Protein AF-A0AAV9ZQJ6-F1 (afdb_monomer)

Secondary structure (DSSP, 8-state):
--------EE-SSTT--PBPS-TTT--S-GGGGGGGGB-SBTT--PBPPTT-SS-S-HHHHHHHHHHHHHHS---HHHHHHHHHHHHH---S-------PPPPBTTB-TTT--B-SS-EE-SEEEEEE-TTS-EEEEEEESS---HHHHHHHHHHHTSS-GGGS-S----TTHHHHHHHHHHHH--STTGGGHHHHHTS-HHHHHHHHHHHHHHHHHHHHHHHHHTT-PPPHHHHHHHHHT-

pLDDT: mean 79.25, std 14.0, range [36.78, 94.88]

InterPro domains:
  IPR040898 CxC6 like cysteine cluster associated with KDZ [PF18721] (1-65)

Nearest PDB structures (foldseek):
  7cf6-assembly1_A-2  TM=4.951E-01  e=8.410E+00  Fervidobacterium islandicum

Structure (mmCIF, N/CA/C/O backbone):
data_AF-A0AAV9ZQJ6-F1
#
_entry.id   AF-A0AAV9ZQJ6-F1
#
loop_
_atom_site.group_PDB
_atom_site.id
_atom_site.type_symbol
_atom_site.label_atom_id
_atom_site.label_alt_id
_atom_site.label_comp_id
_atom_site.label_asym_id
_atom_site.label_entity_id
_atom_site.label_seq_id
_atom_site.pdbx_PDB_ins_code
_atom_site.Cartn_x
_atom_site.Cartn_y
_atom_site.Cartn_z
_atom_site.occupancy
_atom_site.B_iso_or_equiv
_atom_site.auth_seq_id
_atom_site.auth_comp_id
_atom_site.auth_asym_id
_atom_site.auth_atom_id
_atom_site.pdbx_PDB_model_num
ATOM 1 N N . MET A 1 1 ? -3.191 0.945 -16.387 1.00 40.47 1 MET A N 1
ATOM 2 C CA . MET A 1 1 ? -3.791 -0.069 -15.501 1.00 40.47 1 MET A CA 1
ATOM 3 C C . MET A 1 1 ? -4.898 0.620 -14.727 1.00 40.47 1 MET A C 1
ATOM 5 O O . MET A 1 1 ? -4.579 1.503 -13.954 1.00 40.47 1 MET A O 1
ATOM 9 N N . ASP A 1 2 ? -6.170 0.294 -14.954 1.00 41.09 2 ASP A N 1
ATOM 10 C CA . ASP A 1 2 ? -7.227 0.674 -14.004 1.00 41.09 2 ASP A CA 1
ATOM 11 C C . ASP A 1 2 ? -7.531 -0.570 -13.165 1.00 41.09 2 ASP A C 1
ATOM 13 O O . ASP A 1 2 ? -8.170 -1.528 -13.613 1.00 41.09 2 ASP A O 1
ATOM 17 N N . GLY A 1 3 ? -6.876 -0.642 -12.007 1.00 44.59 3 GLY A N 1
ATOM 18 C CA . GLY A 1 3 ? -6.872 -1.819 -11.155 1.00 44.59 3 GLY A CA 1
ATOM 19 C C . GLY A 1 3 ? -8.210 -1.971 -10.446 1.00 44.59 3 GLY A C 1
ATOM 20 O O . GLY A 1 3 ? -8.551 -1.179 -9.567 1.00 44.59 3 GLY A O 1
ATOM 21 N N . LYS A 1 4 ? -8.956 -3.039 -10.753 1.00 48.81 4 LYS A N 1
ATOM 22 C CA . LYS A 1 4 ? -10.049 -3.488 -9.881 1.00 48.81 4 LYS A CA 1
ATOM 23 C C . LYS A 1 4 ? -9.472 -3.686 -8.478 1.00 48.81 4 LYS A C 1
ATOM 25 O O . LYS A 1 4 ? -8.698 -4.614 -8.251 1.00 48.81 4 LYS A O 1
ATOM 30 N N . LYS A 1 5 ? -9.841 -2.816 -7.534 1.00 53.06 5 LYS A N 1
ATOM 31 C CA . LYS A 1 5 ? -9.429 -2.935 -6.132 1.00 53.06 5 LYS A CA 1
ATOM 32 C C . LYS A 1 5 ? -10.055 -4.203 -5.563 1.00 53.06 5 LYS A C 1
ATOM 34 O O . LYS A 1 5 ? -11.241 -4.215 -5.248 1.00 53.06 5 LYS A O 1
ATOM 39 N N . ILE A 1 6 ? -9.274 -5.275 -5.464 1.00 63.06 6 ILE A N 1
ATOM 40 C CA . ILE A 1 6 ? -9.676 -6.490 -4.753 1.00 63.06 6 ILE A CA 1
ATOM 41 C C . ILE A 1 6 ? -9.414 -6.228 -3.265 1.00 63.06 6 ILE A C 1
ATOM 43 O O . ILE A 1 6 ? -8.250 -6.168 -2.858 1.00 63.06 6 ILE A O 1
ATOM 47 N N . PRO A 1 7 ? -10.454 -6.032 -2.434 1.00 68.50 7 PRO A N 1
ATOM 48 C CA . PRO A 1 7 ? -10.247 -5.741 -1.026 1.00 68.50 7 PRO A CA 1
ATOM 49 C C . PRO A 1 7 ? -9.742 -7.002 -0.321 1.00 68.50 7 PRO A C 1
ATOM 51 O O . PRO A 1 7 ? -10.469 -7.982 -0.176 1.00 68.50 7 PRO A O 1
ATOM 54 N N . HIS A 1 8 ? -8.495 -6.981 0.144 1.00 83.75 8 HIS A N 1
ATOM 55 C CA . HIS A 1 8 ? -7.954 -8.030 1.006 1.00 83.75 8 HIS A CA 1
ATOM 56 C C . HIS A 1 8 ? -7.929 -7.540 2.457 1.00 83.75 8 HIS A C 1
ATOM 58 O O . HIS A 1 8 ? -7.289 -6.537 2.786 1.00 83.75 8 HIS A O 1
ATOM 64 N N . CYS A 1 9 ? -8.613 -8.270 3.337 1.00 89.56 9 CYS A N 1
ATOM 65 C CA . CYS A 1 9 ? -8.727 -7.921 4.748 1.00 89.56 9 CYS A CA 1
ATOM 66 C C . CYS A 1 9 ? -7.489 -8.340 5.558 1.00 89.56 9 CYS A C 1
ATOM 68 O O . CYS A 1 9 ? -6.931 -9.422 5.374 1.00 89.56 9 CYS A O 1
ATOM 70 N N . ILE A 1 10 ? -7.086 -7.481 6.488 1.00 92.19 10 ILE A N 1
ATOM 71 C CA . ILE A 1 10 ? -5.992 -7.660 7.447 1.00 92.19 10 ILE A CA 1
ATOM 72 C C . ILE A 1 10 ? -6.471 -7.282 8.854 1.00 92.19 10 ILE A C 1
ATOM 74 O O . ILE A 1 10 ? -7.581 -6.774 9.039 1.00 92.19 10 ILE A O 1
ATOM 78 N N . CYS A 1 11 ? -5.628 -7.537 9.853 1.00 93.56 11 CYS A N 1
ATOM 79 C CA . CYS A 1 11 ? -5.910 -7.212 11.249 1.00 93.56 11 CYS A CA 1
ATOM 80 C C . CYS A 1 11 ? -6.429 -5.771 11.445 1.00 93.56 11 CYS A C 1
ATOM 82 O O . CYS A 1 11 ? -5.914 -4.822 10.859 1.00 93.56 11 CYS A O 1
ATOM 84 N N . ALA A 1 12 ? -7.435 -5.605 12.307 1.00 91.38 12 ALA A N 1
ATOM 85 C CA . ALA A 1 12 ? -8.061 -4.320 12.616 1.00 91.38 12 ALA A CA 1
ATOM 86 C C . ALA A 1 12 ? -7.133 -3.331 13.347 1.00 91.38 12 ALA A C 1
ATOM 88 O O . ALA A 1 12 ? -7.398 -2.131 13.352 1.00 91.38 12 ALA A O 1
ATOM 89 N N . VAL A 1 13 ? -6.046 -3.812 13.955 1.00 90.19 13 VAL A N 1
ATOM 90 C CA . VAL A 1 13 ? -5.054 -2.972 14.643 1.00 90.19 13 VAL A CA 1
ATOM 91 C C . VAL A 1 13 ? -4.291 -2.128 13.620 1.00 90.19 13 VAL A C 1
ATOM 93 O O . VAL A 1 13 ? -3.789 -2.663 12.632 1.00 90.19 13 VAL A O 1
ATOM 96 N N . SER A 1 14 ? -4.176 -0.819 13.858 1.00 82.75 14 SER A N 1
ATOM 97 C CA . SER A 1 14 ? -3.620 0.169 12.912 1.00 82.75 14 SER A CA 1
ATOM 98 C C . SER A 1 14 ? -2.173 -0.100 12.484 1.00 82.75 14 SER A C 1
ATOM 100 O O . SER A 1 14 ? -1.817 0.142 11.334 1.00 82.75 14 SER A O 1
ATOM 102 N N . ILE A 1 15 ? -1.351 -0.651 13.377 1.00 86.81 15 ILE A N 1
ATOM 103 C CA . ILE A 1 15 ? 0.065 -0.959 13.117 1.00 86.81 15 ILE A CA 1
ATOM 104 C C . ILE A 1 15 ? 0.306 -2.407 12.664 1.00 86.81 15 ILE A C 1
ATOM 106 O O . ILE A 1 15 ? 1.442 -2.807 12.429 1.00 86.81 15 ILE A O 1
ATOM 110 N N . CYS A 1 16 ? -0.746 -3.224 12.559 1.00 90.81 16 CYS A N 1
ATOM 111 C CA . CYS A 1 16 ? -0.613 -4.643 12.256 1.00 90.81 16 CYS A CA 1
ATOM 112 C C . CYS A 1 16 ? -0.941 -4.939 10.790 1.00 90.81 16 CYS A C 1
ATOM 114 O O . CYS A 1 16 ? -2.023 -4.608 10.311 1.00 90.81 16 CYS A O 1
ATOM 116 N N . ASN A 1 17 ? -0.030 -5.642 10.116 1.00 91.44 17 ASN A N 1
ATOM 117 C CA . ASN A 1 17 ? -0.175 -6.060 8.717 1.00 91.44 17 ASN A CA 1
ATOM 118 C C . ASN A 1 17 ? -0.415 -7.574 8.564 1.00 91.44 17 ASN A C 1
ATOM 120 O O . ASN A 1 17 ? -0.386 -8.108 7.457 1.00 91.44 17 ASN A O 1
ATOM 124 N N . GLN A 1 18 ? -0.639 -8.277 9.678 1.00 91.88 18 GLN A N 1
ATOM 125 C CA . GLN A 1 18 ? -0.813 -9.728 9.689 1.00 91.88 18 GLN A CA 1
ATOM 126 C C . GLN A 1 18 ? -2.179 -10.146 9.114 1.00 91.88 18 GLN A C 1
ATOM 128 O O . GLN A 1 18 ? -3.166 -9.405 9.253 1.00 91.88 18 GLN A O 1
ATOM 133 N N . PRO A 1 19 ? -2.255 -11.333 8.481 1.00 91.56 19 PRO A N 1
ATOM 134 C CA . PRO A 1 19 ? -3.504 -11.868 7.959 1.00 91.56 19 PRO A CA 1
ATOM 135 C C . PRO A 1 19 ? -4.506 -12.128 9.085 1.00 91.56 19 PRO A C 1
ATOM 137 O O . PRO A 1 19 ? -4.139 -12.346 10.243 1.00 91.56 19 PRO A O 1
ATOM 140 N N . LEU A 1 20 ? -5.792 -12.110 8.742 1.00 93.12 20 LEU A N 1
ATOM 141 C CA . LEU A 1 20 ? -6.842 -12.457 9.692 1.00 93.12 20 LEU A CA 1
ATOM 142 C C . LEU A 1 20 ? -6.728 -13.927 10.100 1.00 93.12 20 LEU A C 1
ATOM 144 O O . LEU A 1 20 ? -6.506 -14.791 9.257 1.00 93.12 20 LEU A O 1
ATOM 148 N N . ALA A 1 21 ? -6.962 -14.218 11.383 1.00 92.50 21 ALA A N 1
ATOM 149 C CA . ALA A 1 21 ? -7.075 -15.600 11.852 1.00 92.50 21 ALA A CA 1
ATOM 150 C C . ALA A 1 21 ? -8.297 -16.304 11.234 1.00 92.50 21 ALA A C 1
ATOM 152 O O . ALA A 1 21 ? -8.292 -17.510 11.017 1.00 92.50 21 ALA A O 1
ATOM 153 N N . ASN A 1 22 ? -9.350 -15.536 10.942 1.00 89.56 22 ASN A N 1
ATOM 154 C CA . ASN A 1 22 ? -10.555 -16.014 10.281 1.00 89.56 22 ASN A CA 1
ATOM 155 C C . ASN A 1 22 ? -11.090 -14.929 9.337 1.00 89.56 22 ASN A C 1
ATOM 157 O O . ASN A 1 22 ? -11.450 -13.839 9.775 1.00 89.56 22 ASN A O 1
ATOM 161 N N . TYR A 1 23 ? -11.166 -15.240 8.045 1.00 86.75 23 TYR A N 1
ATOM 162 C CA . TYR A 1 23 ? -11.609 -14.302 7.012 1.00 86.75 23 TYR A CA 1
ATOM 163 C C . TYR A 1 23 ? -13.136 -14.181 6.876 1.00 86.75 23 TYR A C 1
ATOM 165 O O . TYR A 1 23 ? -13.603 -13.215 6.282 1.00 86.75 23 TYR A O 1
ATOM 173 N N . LYS A 1 24 ? -13.928 -15.123 7.414 1.00 83.31 24 LYS A N 1
ATOM 174 C CA . LYS A 1 24 ? -15.399 -15.092 7.289 1.00 83.31 24 LYS A CA 1
ATOM 175 C C . LYS A 1 24 ? -16.031 -14.028 8.187 1.00 83.31 24 LYS A C 1
ATOM 177 O O . LYS A 1 24 ? -16.928 -13.310 7.763 1.00 83.31 24 LYS A O 1
ATOM 182 N N . ASN A 1 25 ? -15.585 -13.957 9.436 1.00 81.31 25 ASN A N 1
ATOM 183 C CA . ASN A 1 25 ? -16.169 -13.102 10.476 1.00 81.31 25 ASN A CA 1
ATOM 184 C C . ASN A 1 25 ? -15.132 -12.574 11.486 1.00 81.31 25 ASN A C 1
ATOM 186 O O . ASN A 1 25 ? -15.498 -11.980 12.499 1.00 81.31 25 ASN A O 1
ATOM 190 N N . GLY A 1 26 ? -13.838 -12.789 11.237 1.00 86.81 26 GLY A N 1
ATOM 191 C CA . GLY A 1 26 ? -12.771 -12.312 12.109 1.00 86.81 26 GLY A CA 1
ATOM 192 C C . GLY A 1 26 ? -12.370 -10.864 11.832 1.00 86.81 26 GLY A C 1
ATOM 193 O O . GLY A 1 26 ? -12.528 -10.337 10.733 1.00 86.81 26 GLY A O 1
ATOM 194 N N . ARG A 1 27 ? -11.817 -10.220 12.865 1.00 90.94 27 ARG A N 1
ATOM 195 C CA . ARG A 1 27 ? -11.281 -8.846 12.808 1.00 90.94 27 ARG A CA 1
ATOM 196 C C . ARG A 1 27 ? -9.786 -8.774 13.111 1.00 90.94 27 ARG A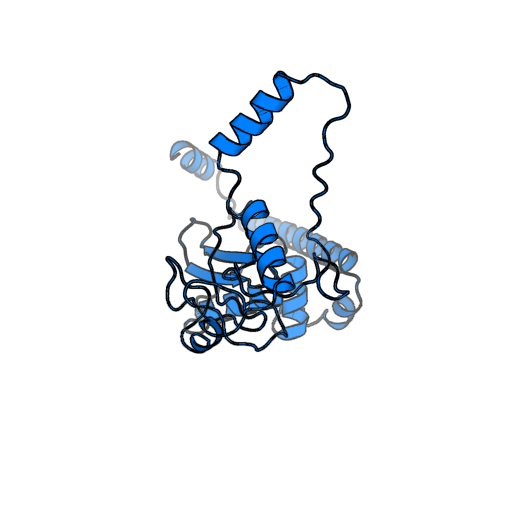 C 1
ATOM 198 O O . ARG A 1 27 ? -9.140 -7.793 12.767 1.00 90.94 27 ARG A O 1
ATOM 205 N N . PHE A 1 28 ? -9.232 -9.809 13.737 1.00 94.88 28 PHE A N 1
ATOM 206 C CA . PHE A 1 28 ? -7.867 -9.819 14.250 1.00 94.88 28 PHE A CA 1
ATOM 207 C C . PHE A 1 28 ? -7.057 -10.990 13.682 1.00 94.88 28 PHE A C 1
ATOM 209 O O . PHE A 1 28 ? -7.612 -12.012 13.269 1.00 94.88 28 PHE A O 1
ATOM 216 N N . CYS A 1 29 ? -5.736 -10.824 13.658 1.00 94.88 29 CYS A N 1
ATOM 217 C CA . CYS A 1 29 ? -4.780 -11.906 13.426 1.00 94.88 29 CYS A CA 1
ATOM 218 C C . CYS A 1 29 ? -4.627 -12.782 14.678 1.00 94.88 29 CYS A C 1
ATOM 220 O O . CYS A 1 29 ? -5.101 -12.412 15.751 1.00 94.88 29 CYS A O 1
ATOM 222 N N . SER A 1 30 ? -3.927 -13.913 14.556 1.00 94.38 30 SER A N 1
ATOM 223 C CA . SER A 1 30 ? -3.698 -14.864 15.657 1.00 94.38 30 SER A CA 1
ATOM 224 C C . SER A 1 30 ? -3.106 -14.207 16.909 1.00 94.38 30 SER A C 1
ATOM 226 O O . SER A 1 30 ? -3.587 -14.452 18.010 1.00 94.38 30 SER A O 1
ATOM 228 N N . SER A 1 31 ? -2.131 -13.309 16.744 1.00 94.44 31 SER A N 1
ATOM 229 C CA . SER A 1 31 ? -1.491 -12.595 17.858 1.00 94.44 31 SER A CA 1
ATOM 230 C C . SER A 1 31 ? -2.394 -11.568 18.552 1.00 94.44 31 SER A C 1
ATOM 232 O O . SER A 1 31 ? -2.204 -11.285 19.729 1.00 94.44 31 SER A O 1
ATOM 234 N N . HIS A 1 32 ? -3.385 -11.012 17.849 1.00 94.31 32 HIS A N 1
ATOM 235 C CA . HIS A 1 32 ? -4.282 -9.975 18.372 1.00 94.31 32 HIS A CA 1
ATOM 236 C C . HIS A 1 32 ? -5.682 -10.510 18.697 1.00 94.31 32 HIS A C 1
ATOM 238 O O . HIS A 1 32 ? -6.604 -9.726 18.913 1.00 94.31 32 HIS A O 1
ATOM 244 N N . LEU A 1 33 ? -5.865 -11.834 18.761 1.00 92.12 33 LEU A N 1
ATOM 245 C CA . LEU A 1 33 ? -7.159 -12.436 19.090 1.00 92.12 33 LEU A CA 1
ATOM 246 C C . LEU A 1 33 ? -7.699 -11.958 20.442 1.00 92.12 33 LEU A C 1
ATOM 248 O O . LEU A 1 33 ? -8.899 -11.732 20.540 1.00 92.12 33 LEU A O 1
ATOM 252 N N . GLY A 1 34 ? -6.839 -11.720 21.439 1.00 89.31 34 GLY A N 1
ATOM 253 C CA . GLY A 1 34 ? -7.253 -11.212 22.756 1.00 89.31 34 GLY A CA 1
ATOM 254 C C . GLY A 1 34 ? -7.952 -9.847 22.706 1.00 89.31 34 GLY A C 1
ATOM 255 O O . GLY A 1 34 ? -8.836 -9.572 23.509 1.00 89.31 34 GLY A O 1
ATOM 256 N N . MET A 1 35 ? -7.672 -9.017 21.694 1.00 89.06 35 MET A N 1
ATOM 257 C CA . MET A 1 35 ? -8.357 -7.728 21.522 1.00 89.06 35 MET A CA 1
ATOM 258 C C . MET A 1 35 ? -9.842 -7.875 21.166 1.00 89.06 35 MET A C 1
ATOM 260 O O . MET A 1 35 ? -10.582 -6.897 21.221 1.00 89.06 35 MET A O 1
ATOM 264 N N . ARG A 1 36 ? -10.311 -9.085 20.830 1.00 89.25 36 ARG A N 1
ATOM 265 C CA . ARG A 1 36 ? -11.742 -9.364 20.634 1.00 89.25 36 ARG A CA 1
ATOM 266 C C . ARG A 1 36 ? -12.556 -9.200 21.921 1.00 89.25 36 ARG A C 1
ATOM 268 O O . ARG A 1 36 ? -13.748 -8.934 21.827 1.00 89.25 36 ARG A O 1
ATOM 275 N N . GLU A 1 37 ? -11.915 -9.385 23.074 1.00 91.25 37 GLU A N 1
ATOM 276 C CA . GLU A 1 37 ? -12.525 -9.328 24.407 1.00 91.25 37 GLU A CA 1
ATOM 277 C C . GLU A 1 37 ? -12.471 -7.912 25.000 1.00 91.25 37 GLU A C 1
ATOM 279 O O . GLU A 1 37 ? -13.055 -7.654 26.049 1.00 91.25 37 GLU A O 1
ATOM 284 N N . ILE A 1 38 ? -11.828 -6.972 24.301 1.00 92.62 38 ILE A N 1
ATOM 285 C CA . ILE A 1 38 ? -11.692 -5.569 24.691 1.00 92.62 38 ILE A CA 1
ATOM 286 C C . ILE A 1 38 ? -12.611 -4.712 23.817 1.00 92.62 38 ILE A C 1
ATOM 288 O O . ILE A 1 38 ? -12.818 -4.984 22.632 1.00 92.62 38 ILE A O 1
ATOM 292 N N . CYS A 1 39 ? -13.181 -3.664 24.409 1.00 93.25 39 CYS A N 1
ATOM 293 C CA . CYS A 1 39 ? -14.011 -2.688 23.721 1.00 93.25 39 CYS A CA 1
ATOM 294 C C . CYS A 1 39 ? -13.320 -2.176 22.454 1.00 93.25 39 CYS A C 1
ATOM 296 O O . CYS A 1 39 ? -12.191 -1.694 22.497 1.00 93.25 39 CYS A O 1
ATOM 298 N N . GLY A 1 40 ? -14.035 -2.232 21.328 1.00 89.00 40 GLY A N 1
ATOM 299 C CA . GLY A 1 40 ? -13.500 -1.854 20.025 1.00 89.00 40 GLY A CA 1
ATOM 300 C C . GLY A 1 40 ? -13.227 -0.360 19.843 1.00 89.00 40 GLY A C 1
ATOM 301 O O . GLY A 1 40 ? -12.659 0.002 18.821 1.00 89.00 40 GLY A O 1
ATOM 302 N N . ILE A 1 41 ? -13.614 0.495 20.793 1.00 89.69 41 ILE A N 1
ATOM 303 C CA . ILE A 1 41 ? -13.301 1.934 20.803 1.00 89.69 41 ILE A CA 1
ATOM 304 C C . ILE A 1 41 ? -11.967 2.149 21.513 1.00 89.69 4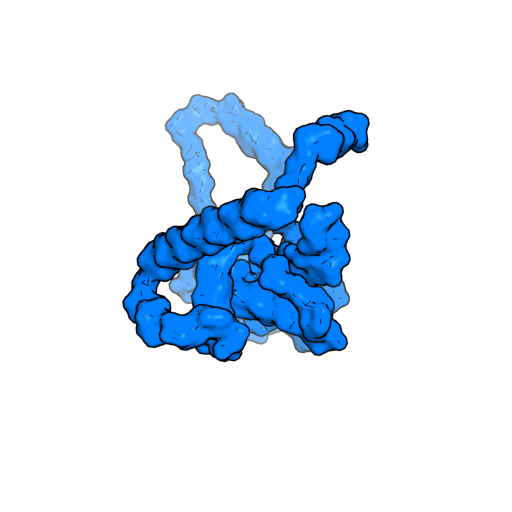1 ILE A C 1
ATOM 306 O O . ILE A 1 41 ? -11.809 1.758 22.672 1.00 89.69 41 ILE A O 1
ATOM 310 N N . ILE A 1 42 ? -11.018 2.788 20.836 1.00 86.31 42 ILE A N 1
ATOM 311 C CA . ILE A 1 42 ? -9.690 3.093 21.374 1.00 86.31 42 ILE A CA 1
ATOM 312 C C . ILE A 1 42 ? -9.705 4.531 21.923 1.00 86.31 42 ILE A C 1
ATOM 314 O O . ILE A 1 42 ? -10.181 5.411 21.208 1.00 86.31 42 ILE A O 1
ATOM 318 N N . PRO A 1 43 ? -9.183 4.804 23.140 1.00 86.94 43 PRO A N 1
ATOM 319 C CA . PRO A 1 43 ? -8.449 3.912 24.051 1.00 86.94 43 PRO A CA 1
ATOM 320 C C . PRO A 1 43 ? -9.280 3.434 25.269 1.00 86.94 43 PRO A C 1
ATOM 322 O O . PRO A 1 43 ? -8.855 3.588 26.408 1.00 86.94 43 PRO A O 1
ATOM 325 N N . CYS A 1 44 ? -10.471 2.846 25.081 1.00 88.69 44 CYS A N 1
ATOM 326 C CA . CYS A 1 44 ? -11.346 2.488 26.213 1.00 88.69 44 CYS A CA 1
ATOM 327 C C . CYS A 1 44 ? -10.760 1.432 27.171 1.00 88.69 44 CYS A C 1
ATOM 329 O O . CYS A 1 44 ? -10.911 1.557 28.385 1.00 88.69 44 CYS A O 1
ATOM 331 N N . GLY A 1 45 ? -10.182 0.350 26.637 1.00 87.12 45 GLY A N 1
ATOM 332 C CA . GLY A 1 45 ? -9.553 -0.729 27.418 1.00 87.12 45 GLY A CA 1
ATOM 333 C C . GLY A 1 45 ? -10.487 -1.620 28.259 1.00 87.12 45 GLY A C 1
ATOM 334 O O . GLY A 1 45 ? -10.032 -2.621 28.799 1.00 87.12 45 GLY A O 1
ATOM 335 N N . GLN A 1 46 ? -11.781 -1.304 28.369 1.00 91.06 46 GLN A N 1
ATOM 336 C CA . GLN A 1 46 ? -12.752 -2.095 29.140 1.00 91.06 46 GLN A CA 1
ATOM 337 C C . GLN A 1 46 ? -13.161 -3.386 28.410 1.00 91.06 46 GLN A C 1
ATOM 339 O O . GLN A 1 46 ? -13.203 -3.378 27.176 1.00 91.06 46 GLN A O 1
ATOM 344 N N . PRO A 1 47 ? -13.534 -4.462 29.128 1.00 93.00 47 PRO A N 1
ATOM 345 C CA . PRO A 1 47 ? -13.997 -5.696 28.503 1.00 93.00 47 PRO A CA 1
ATOM 346 C C . PRO A 1 47 ? -15.315 -5.495 27.741 1.00 93.00 47 PRO A C 1
ATOM 348 O O . PRO A 1 47 ? -16.146 -4.647 28.094 1.00 93.00 47 PRO A O 1
ATOM 351 N N . VAL A 1 48 ? -15.509 -6.271 26.675 1.00 93.75 48 VAL A N 1
ATOM 352 C CA . VAL A 1 48 ? -16.769 -6.290 25.916 1.00 93.75 48 VAL A CA 1
ATOM 353 C C . VAL A 1 48 ? -17.880 -6.977 26.702 1.00 93.75 48 VAL A C 1
ATOM 355 O O . VAL A 1 48 ? -17.637 -7.866 27.514 1.00 93.75 48 VAL A O 1
ATOM 358 N N . GLN A 1 49 ? -19.124 -6.586 26.428 1.00 88.88 49 GLN A N 1
ATOM 359 C CA . GLN A 1 49 ? -20.275 -7.389 26.838 1.00 88.88 49 GLN A CA 1
ATOM 360 C C . GLN A 1 49 ? -20.437 -8.592 25.902 1.00 88.88 49 GLN A C 1
ATOM 362 O O . GLN A 1 49 ? -20.110 -8.508 24.717 1.00 88.88 49 GLN A O 1
ATOM 367 N N . GLU A 1 50 ? -20.964 -9.699 26.422 1.00 84.88 50 GLU A N 1
ATOM 368 C CA . GLU A 1 50 ? -21.156 -10.933 25.660 1.00 84.88 50 GLU A CA 1
ATOM 369 C C . GLU A 1 50 ? -21.961 -10.685 24.370 1.00 84.88 50 GLU A C 1
ATOM 371 O O . GLU A 1 50 ? -22.983 -9.994 24.366 1.00 84.88 50 GLU A O 1
ATOM 376 N N . GLY A 1 51 ? -21.441 -11.176 23.241 1.00 83.62 51 GLY A N 1
ATOM 377 C CA . GLY A 1 51 ? -22.031 -10.969 21.913 1.00 83.62 51 GLY A CA 1
ATOM 378 C C . GLY A 1 51 ? -21.941 -9.539 21.353 1.00 83.62 51 GLY A C 1
ATOM 379 O O . GLY A 1 51 ? -22.463 -9.289 20.266 1.00 83.62 51 GLY A O 1
ATOM 380 N N . ARG A 1 52 ? -21.289 -8.591 22.042 1.00 87.19 52 ARG A N 1
ATOM 381 C CA . ARG A 1 52 ? -21.116 -7.196 21.590 1.00 87.19 52 ARG A CA 1
ATOM 382 C C . ARG A 1 52 ? -19.655 -6.856 21.298 1.00 87.19 52 ARG A C 1
ATOM 384 O O . ARG A 1 52 ? -18.734 -7.554 21.702 1.00 87.19 52 ARG A O 1
ATOM 391 N N . LEU A 1 53 ? -19.446 -5.744 20.586 1.00 89.06 53 LEU A N 1
ATOM 392 C CA . LEU A 1 53 ? -18.112 -5.213 20.264 1.00 89.06 53 LEU A CA 1
ATOM 393 C C . LEU A 1 53 ? -17.679 -4.055 21.180 1.00 89.06 53 LEU A C 1
ATOM 395 O O . LEU A 1 53 ? -16.581 -3.521 21.025 1.00 89.06 53 LEU A O 1
ATOM 399 N N . THR A 1 54 ? -18.538 -3.640 22.111 1.00 93.25 54 THR A N 1
ATOM 400 C CA . THR A 1 54 ? -18.319 -2.505 23.019 1.00 93.25 54 THR A CA 1
ATOM 401 C C . THR A 1 54 ? -18.483 -2.921 24.475 1.00 93.25 54 THR A C 1
ATOM 403 O O . THR A 1 54 ? -19.120 -3.931 24.782 1.00 93.25 54 THR A O 1
ATOM 406 N N . CYS A 1 55 ? -17.943 -2.108 25.382 1.00 93.19 55 CYS A N 1
ATOM 407 C CA . CYS A 1 55 ? -18.159 -2.251 26.818 1.00 93.19 55 CYS A CA 1
ATOM 408 C C . CYS A 1 55 ? -19.571 -1.803 27.251 1.00 93.19 55 CYS A C 1
ATOM 410 O O . CYS A 1 55 ? -20.436 -1.466 26.436 1.00 93.19 55 CYS A O 1
ATOM 412 N N . GLY A 1 56 ? -19.803 -1.792 28.567 1.00 90.88 56 GLY A N 1
ATOM 413 C CA . GLY A 1 56 ? -21.076 -1.415 29.182 1.00 90.88 56 GLY A CA 1
ATOM 414 C C . GLY A 1 56 ? -21.460 0.067 29.083 1.00 90.88 56 GLY A C 1
ATOM 415 O O . GLY A 1 56 ? -22.628 0.370 29.320 1.00 90.88 56 GLY A O 1
ATOM 416 N N . ARG A 1 57 ? -20.536 0.968 28.711 1.00 90.94 57 ARG A N 1
ATOM 417 C CA . ARG A 1 57 ? -20.790 2.418 28.618 1.00 90.94 57 ARG A CA 1
ATOM 418 C C . ARG A 1 57 ? -21.857 2.733 27.571 1.00 90.94 57 ARG A C 1
ATOM 420 O O . ARG A 1 57 ? -21.767 2.266 26.435 1.00 90.94 57 ARG A O 1
ATOM 427 N N . GLN A 1 58 ? -22.833 3.561 27.942 1.00 89.25 58 GLN A N 1
ATOM 428 C CA . GLN A 1 58 ? -23.940 3.912 27.052 1.00 89.25 58 GLN A CA 1
ATOM 429 C C . GLN A 1 58 ? -23.452 4.702 25.828 1.00 89.25 58 GLN A C 1
ATOM 431 O O . GLN A 1 58 ? -23.814 4.352 24.710 1.00 89.25 58 GLN A O 1
ATOM 436 N N . SER A 1 59 ? -22.511 5.637 26.019 1.00 89.19 59 SER A N 1
ATOM 437 C CA . SER A 1 59 ? -21.864 6.395 24.935 1.00 89.19 59 SER A CA 1
ATOM 438 C C . SER A 1 59 ? -21.290 5.484 23.842 1.00 89.19 59 SER A C 1
ATOM 440 O O . SER A 1 59 ? -21.510 5.708 22.654 1.00 89.19 59 SER A O 1
ATOM 442 N N . HIS A 1 60 ? -20.608 4.403 24.230 1.00 90.38 60 HIS A N 1
ATOM 443 C CA . HIS A 1 60 ? -19.984 3.465 23.295 1.00 90.38 60 HIS A CA 1
ATOM 444 C C . HIS A 1 60 ? -21.016 2.602 22.566 1.00 90.38 60 HIS A C 1
ATOM 446 O O . HIS A 1 60 ? -20.864 2.332 21.374 1.00 90.38 60 HIS A O 1
ATOM 452 N N . LYS A 1 61 ? -22.077 2.181 23.266 1.00 90.44 61 LYS A N 1
ATOM 453 C CA . LYS A 1 61 ? -23.181 1.416 22.670 1.00 90.44 61 LYS A CA 1
ATOM 454 C C . LYS A 1 61 ? -23.930 2.249 21.638 1.00 90.44 61 LYS A C 1
ATOM 456 O O . LYS A 1 61 ? -24.161 1.759 20.536 1.00 90.44 61 LYS A O 1
ATOM 461 N N . ASP A 1 62 ? -24.259 3.489 21.983 1.00 89.06 62 ASP A N 1
ATOM 462 C CA . ASP A 1 62 ? -24.981 4.411 21.107 1.00 89.06 62 ASP A CA 1
ATOM 463 C C . ASP A 1 62 ? -24.148 4.741 19.868 1.00 89.06 62 ASP A C 1
ATOM 465 O O . ASP A 1 62 ? -24.654 4.732 18.744 1.00 89.06 62 ASP A O 1
ATOM 469 N N . TRP A 1 63 ? -22.843 4.956 20.052 1.00 88.69 63 TRP A N 1
ATOM 470 C CA . TRP A 1 63 ? -21.922 5.181 18.945 1.00 88.69 63 TRP A CA 1
ATOM 471 C C . TRP A 1 63 ? -21.825 3.959 18.027 1.00 88.69 63 TRP A C 1
ATOM 473 O O . TRP A 1 63 ? -21.937 4.087 16.810 1.00 88.69 63 TRP A O 1
ATOM 483 N N . HIS A 1 64 ? -21.683 2.756 18.590 1.00 88.62 64 HIS A N 1
ATOM 484 C CA . HIS A 1 64 ? -21.646 1.523 17.803 1.00 88.62 64 HIS A CA 1
ATOM 485 C C . HIS A 1 64 ? -22.974 1.243 17.085 1.00 88.62 64 HIS A C 1
ATOM 487 O O . HIS A 1 64 ? -22.961 0.760 15.957 1.00 88.62 64 HIS A O 1
ATOM 493 N N . ALA A 1 65 ? -24.118 1.587 17.684 1.00 87.38 65 ALA A N 1
ATOM 494 C CA . ALA A 1 65 ? -25.419 1.492 17.026 1.00 87.38 65 ALA A CA 1
ATOM 495 C C . ALA A 1 65 ? -25.506 2.428 15.809 1.00 87.38 65 ALA A C 1
ATOM 497 O O . ALA A 1 65 ? -25.884 1.982 14.728 1.00 87.38 65 ALA A O 1
ATOM 498 N N . LYS A 1 66 ? -25.067 3.687 15.947 1.00 85.69 66 LYS A N 1
ATOM 499 C CA . LYS A 1 66 ? -24.970 4.645 14.828 1.00 85.69 66 LYS A CA 1
ATOM 500 C C . LYS A 1 66 ? -23.989 4.179 13.751 1.00 85.69 66 LYS A C 1
ATOM 502 O O . LYS A 1 66 ? -24.254 4.310 12.559 1.00 85.69 66 LYS A O 1
ATOM 507 N N . TYR A 1 67 ? -22.862 3.601 14.161 1.00 84.81 67 TYR A N 1
ATOM 508 C CA . TYR A 1 67 ? -21.897 2.996 13.248 1.00 84.81 67 TYR A CA 1
ATOM 509 C C . TYR A 1 67 ? -22.518 1.841 12.455 1.00 84.81 67 TYR A C 1
ATOM 511 O O . TYR A 1 67 ? -22.366 1.783 11.236 1.00 84.81 67 TYR A O 1
ATOM 519 N N . LEU A 1 68 ? -23.239 0.934 13.120 1.00 84.19 68 LEU A N 1
ATOM 520 C CA . LEU A 1 68 ? -23.942 -0.156 12.451 1.00 84.19 68 LEU A CA 1
ATOM 521 C C . LEU A 1 68 ? -25.010 0.380 11.500 1.00 84.19 68 LEU A C 1
ATOM 523 O O . LEU A 1 68 ? -25.029 -0.046 10.354 1.00 84.19 68 LEU A O 1
ATOM 527 N N . ASP A 1 69 ? -25.841 1.335 11.904 1.00 80.75 69 ASP A N 1
ATOM 528 C CA . ASP A 1 69 ? -26.851 1.932 11.018 1.00 80.75 69 ASP A CA 1
ATOM 529 C C . ASP A 1 69 ? -26.220 2.505 9.733 1.00 80.75 69 ASP A C 1
ATOM 531 O O . ASP A 1 69 ? -26.677 2.244 8.621 1.00 80.75 69 ASP A O 1
ATOM 535 N N . ARG A 1 70 ? -25.059 3.160 9.867 1.00 75.06 70 ARG A N 1
ATOM 536 C CA . ARG A 1 70 ? -24.302 3.712 8.737 1.00 75.06 70 ARG A CA 1
ATOM 537 C C . ARG A 1 70 ? -23.638 2.653 7.848 1.00 75.06 70 ARG A C 1
ATOM 539 O O . ARG A 1 70 ? -23.638 2.793 6.625 1.00 75.06 70 ARG A O 1
ATOM 546 N N . PHE A 1 71 ? -23.003 1.637 8.436 1.00 72.88 71 PHE A N 1
ATOM 547 C CA . PHE A 1 71 ? -22.075 0.739 7.727 1.00 72.88 71 PHE A CA 1
ATOM 548 C C . PHE A 1 71 ? -22.560 -0.711 7.576 1.00 72.88 71 PHE A C 1
ATOM 550 O O . PHE A 1 71 ? -21.951 -1.465 6.816 1.00 72.88 71 PHE A O 1
ATOM 557 N N . SER A 1 72 ? -23.666 -1.115 8.212 1.00 64.19 72 SER A N 1
ATOM 558 C CA . SER A 1 72 ? -24.252 -2.471 8.113 1.00 64.19 72 SER A CA 1
ATOM 559 C C . SER A 1 72 ? -24.957 -2.766 6.781 1.00 64.19 72 SER A C 1
ATOM 561 O O . SER A 1 72 ? -25.536 -3.836 6.609 1.00 64.19 72 SER A O 1
ATOM 563 N N . ARG A 1 73 ? -24.759 -1.890 5.787 1.00 54.81 73 ARG A N 1
ATOM 564 C CA . ARG A 1 73 ? -25.301 -1.891 4.422 1.00 54.81 73 ARG A CA 1
ATOM 565 C C . ARG A 1 73 ? -26.698 -1.276 4.328 1.00 54.81 73 ARG A C 1
ATOM 567 O O . ARG A 1 73 ? -27.710 -1.898 4.636 1.00 54.81 73 ARG A O 1
ATOM 574 N N . LEU A 1 74 ? -26.742 -0.133 3.644 1.00 50.62 74 LEU A N 1
ATOM 575 C CA . LEU A 1 74 ? -27.713 0.075 2.572 1.00 50.62 74 LEU A CA 1
ATOM 576 C C . LEU A 1 74 ? -27.646 -1.142 1.634 1.00 50.62 74 LEU A C 1
ATOM 578 O O . LEU A 1 74 ? -26.787 -1.243 0.761 1.00 50.62 74 LEU A O 1
ATOM 582 N N . SER A 1 75 ? -28.513 -2.125 1.862 1.00 52.03 75 SER A N 1
ATOM 583 C CA . SER A 1 75 ? -28.766 -3.176 0.879 1.00 52.03 75 SER A CA 1
ATOM 584 C C . SER A 1 75 ? -29.340 -2.527 -0.392 1.00 52.03 75 SER A C 1
ATOM 586 O O . SER A 1 75 ? -29.999 -1.492 -0.302 1.00 52.03 75 SER A O 1
ATOM 588 N N . PHE A 1 76 ? -29.122 -3.096 -1.582 1.00 49.19 76 PHE A N 1
ATOM 589 C CA . PHE A 1 76 ? -29.742 -2.601 -2.827 1.00 49.19 76 PHE A CA 1
ATOM 590 C C . PHE A 1 76 ? -31.277 -2.382 -2.692 1.00 49.19 76 PHE A C 1
ATOM 592 O O . PHE A 1 76 ? -31.771 -1.338 -3.121 1.00 49.19 76 PHE A O 1
ATOM 599 N N . PRO A 1 77 ? -32.030 -3.236 -1.960 1.00 51.78 77 PRO A N 1
ATOM 600 C CA . PRO A 1 77 ? -33.425 -2.967 -1.583 1.00 51.78 77 PRO A CA 1
ATOM 601 C C . PRO A 1 77 ? -33.634 -1.789 -0.613 1.00 51.78 77 PRO A C 1
ATOM 603 O O . PRO A 1 77 ? -34.702 -1.183 -0.586 1.00 51.78 77 PRO A O 1
ATOM 606 N N . GLY A 1 78 ? -32.657 -1.483 0.242 1.00 56.16 78 GLY A N 1
ATOM 607 C CA . GLY A 1 78 ? -32.642 -0.296 1.101 1.00 56.16 78 GLY A CA 1
ATOM 608 C C . GLY A 1 78 ? -32.473 0.991 0.292 1.00 56.16 78 GLY A C 1
ATOM 609 O O . GLY A 1 78 ? -33.238 1.929 0.491 1.00 56.16 78 GLY A O 1
ATOM 610 N N . VAL A 1 79 ? -31.565 0.991 -0.690 1.00 56.47 79 VAL A N 1
ATOM 611 C CA . VAL A 1 79 ? -31.390 2.097 -1.650 1.00 56.47 79 VAL A CA 1
ATOM 612 C C . VAL A 1 79 ? -32.661 2.299 -2.484 1.00 56.47 79 VAL A C 1
ATOM 614 O O . VAL A 1 79 ? -33.157 3.417 -2.573 1.00 56.47 79 VAL A O 1
ATOM 617 N N . GLN A 1 80 ? -33.264 1.223 -3.010 1.00 51.59 80 GLN A N 1
ATOM 618 C CA . GLN A 1 80 ? -34.552 1.299 -3.716 1.00 51.59 80 GLN A CA 1
ATOM 619 C C . GLN A 1 80 ? -35.694 1.826 -2.834 1.00 51.59 80 GLN A C 1
ATOM 621 O O . GLN A 1 80 ? -36.541 2.565 -3.327 1.00 51.59 80 GLN A O 1
ATOM 626 N N . ARG A 1 81 ? -35.741 1.476 -1.540 1.00 58.53 81 ARG A N 1
ATOM 627 C CA . ARG A 1 81 ? -36.753 2.005 -0.607 1.00 58.53 81 ARG A CA 1
ATOM 628 C C . ARG A 1 81 ? -36.573 3.494 -0.332 1.00 58.53 81 ARG A C 1
ATOM 630 O O . ARG A 1 81 ? -37.573 4.200 -0.249 1.00 58.53 81 ARG A O 1
ATOM 637 N N . VAL A 1 82 ? -35.332 3.966 -0.215 1.00 58.25 82 VAL A N 1
ATOM 638 C CA . VAL A 1 82 ? -35.031 5.398 -0.064 1.00 58.25 82 VAL A CA 1
ATOM 639 C C . VAL A 1 82 ? -35.412 6.160 -1.336 1.00 58.25 82 VAL A C 1
ATOM 641 O O . VAL A 1 82 ? -36.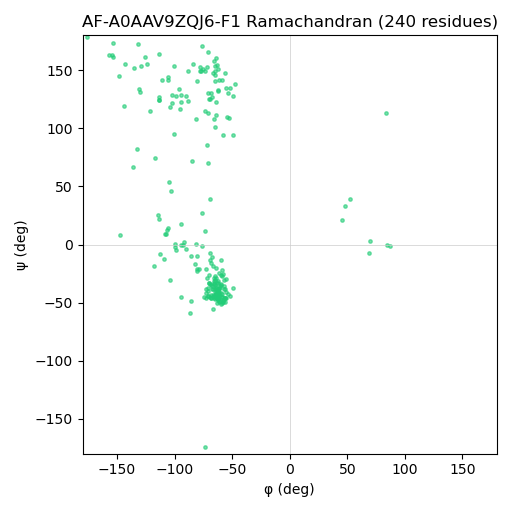122 7.154 -1.237 1.00 58.25 82 VAL A O 1
ATOM 644 N N . LEU A 1 83 ? -35.056 5.647 -2.519 1.00 56.94 83 LEU A N 1
ATOM 645 C CA . LEU A 1 83 ? -35.427 6.249 -3.808 1.00 56.94 83 LEU A CA 1
ATOM 646 C C . LEU A 1 83 ? -36.950 6.264 -4.042 1.00 56.94 83 LEU A C 1
ATOM 648 O O . LEU A 1 83 ? -37.485 7.256 -4.524 1.00 56.94 83 LEU A O 1
ATOM 652 N N . ARG A 1 84 ? -37.674 5.202 -3.657 1.00 59.34 84 ARG A N 1
ATOM 653 C CA . ARG A 1 84 ? -39.148 5.167 -3.741 1.00 59.34 84 ARG A CA 1
ATOM 654 C C . ARG A 1 84 ? -39.805 6.173 -2.796 1.00 59.34 84 ARG A C 1
ATOM 656 O O . ARG A 1 84 ? -40.679 6.909 -3.227 1.00 59.34 84 ARG A O 1
ATOM 663 N N . ARG A 1 85 ? -39.337 6.266 -1.544 1.00 59.34 85 ARG A N 1
ATOM 664 C CA . ARG A 1 85 ? -39.838 7.265 -0.582 1.00 59.34 85 ARG A CA 1
ATOM 665 C C . ARG A 1 85 ? -39.574 8.703 -1.037 1.00 59.34 85 ARG A C 1
ATOM 667 O O . ARG A 1 85 ? -40.392 9.566 -0.764 1.00 59.34 85 ARG A O 1
ATOM 674 N N . GLN A 1 86 ? -38.467 8.951 -1.739 1.00 55.91 86 GLN A N 1
ATOM 675 C CA . GLN A 1 86 ? -38.150 10.269 -2.302 1.00 55.91 86 GLN A CA 1
ATOM 676 C C . GLN A 1 86 ? -39.067 10.661 -3.468 1.00 55.91 86 GLN A C 1
ATOM 678 O O . GLN A 1 86 ? -39.393 11.837 -3.593 1.00 55.91 86 GLN A O 1
ATOM 683 N N . ASN A 1 87 ? -39.519 9.698 -4.279 1.00 57.47 87 ASN A N 1
ATOM 684 C CA . ASN A 1 87 ? -40.490 9.962 -5.345 1.00 57.47 87 ASN A CA 1
ATOM 685 C C . ASN A 1 87 ? -41.906 10.246 -4.815 1.00 57.47 87 ASN A C 1
ATOM 687 O O . ASN A 1 87 ? -42.635 11.001 -5.451 1.00 57.47 87 ASN A O 1
ATOM 691 N N . ASP A 1 88 ? -42.282 9.685 -3.661 1.00 56.22 88 ASP A N 1
ATOM 692 C CA . ASP A 1 88 ? -43.613 9.892 -3.070 1.00 56.22 88 ASP A CA 1
ATOM 693 C C . ASP A 1 88 ? -43.737 11.228 -2.304 1.00 56.22 88 ASP A C 1
ATOM 695 O O . ASP A 1 88 ? -44.837 11.757 -2.154 1.00 56.22 88 ASP A O 1
ATOM 699 N N . THR A 1 89 ? -42.624 11.815 -1.844 1.00 51.69 89 THR A N 1
ATOM 700 C CA . THR A 1 89 ? -42.600 13.125 -1.166 1.00 51.69 89 THR A CA 1
ATOM 701 C C . THR A 1 89 ? -41.783 14.142 -1.959 1.00 51.69 89 THR A C 1
ATOM 703 O O . THR A 1 89 ? -40.661 14.493 -1.589 1.00 51.69 89 THR A O 1
ATOM 706 N N . ALA A 1 90 ? -42.355 14.630 -3.061 1.00 45.25 90 ALA A N 1
ATOM 707 C CA . ALA A 1 90 ? -41.828 15.744 -3.845 1.00 45.25 90 ALA A CA 1
ATOM 708 C C . ALA A 1 90 ? -41.982 17.084 -3.092 1.00 45.25 90 ALA A C 1
ATOM 710 O O . ALA A 1 90 ? -42.773 17.947 -3.461 1.00 45.25 90 ALA A O 1
ATOM 711 N N . THR A 1 91 ? -41.217 17.269 -2.018 1.00 44.59 91 THR A N 1
ATOM 712 C CA . THR A 1 91 ? -40.955 18.584 -1.418 1.00 44.59 91 THR A CA 1
ATOM 713 C C . THR A 1 91 ? -39.480 18.908 -1.600 1.00 44.59 91 THR A C 1
ATOM 715 O O . THR A 1 91 ? -38.613 18.128 -1.210 1.00 44.59 91 THR A O 1
ATOM 718 N N . ALA A 1 92 ? -39.215 20.056 -2.226 1.00 44.62 92 ALA A N 1
ATOM 719 C CA . ALA A 1 92 ? -37.934 20.539 -2.745 1.00 44.62 92 ALA A CA 1
ATOM 720 C C . ALA A 1 92 ? -36.876 20.911 -1.679 1.00 44.62 92 ALA A C 1
ATOM 722 O O . ALA A 1 92 ? -36.124 21.868 -1.834 1.00 44.62 92 ALA A O 1
ATOM 723 N N . SER A 1 93 ? -36.781 20.133 -0.606 1.00 47.06 93 SER A N 1
ATOM 724 C CA . SER A 1 93 ? -35.669 20.149 0.340 1.00 47.06 93 SER A CA 1
ATOM 725 C C . SER A 1 93 ? -35.249 18.702 0.569 1.00 47.06 93 SER A C 1
ATOM 727 O O . SER A 1 93 ? -35.698 18.044 1.510 1.00 47.06 93 SER A O 1
ATOM 729 N N . GLY A 1 94 ? -34.442 18.170 -0.351 1.00 37.97 94 GLY A N 1
ATOM 730 C CA . GLY A 1 94 ? -33.851 16.848 -0.174 1.00 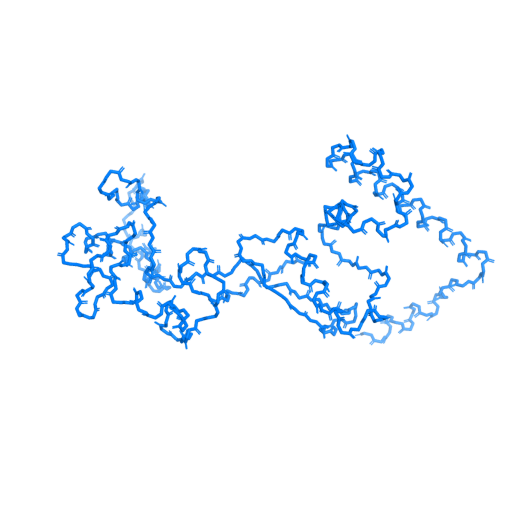37.97 94 GLY A CA 1
ATOM 731 C C . GLY A 1 94 ? -33.091 16.817 1.156 1.00 37.97 94 GLY A C 1
ATOM 732 O O . GLY A 1 94 ? -32.381 17.781 1.455 1.00 37.97 94 GLY A O 1
ATOM 733 N N . PRO A 1 95 ? -33.233 15.770 1.987 1.00 39.22 95 PRO A N 1
ATOM 734 C CA . PRO A 1 95 ? -32.443 15.681 3.197 1.00 39.22 95 PRO A CA 1
ATOM 735 C C . PRO A 1 95 ? -30.986 15.557 2.763 1.00 39.22 95 PRO A C 1
ATOM 737 O O . PRO A 1 95 ? -30.579 14.541 2.194 1.00 39.22 95 PRO A O 1
ATOM 740 N N . THR A 1 96 ? -30.193 16.594 3.023 1.00 36.78 96 THR A N 1
ATOM 741 C CA . THR A 1 96 ? -28.745 16.452 3.099 1.00 36.78 96 THR A CA 1
ATOM 742 C C . THR A 1 96 ? -28.509 15.330 4.096 1.00 36.78 96 THR A C 1
ATOM 744 O O . THR A 1 96 ? -28.791 15.490 5.283 1.00 36.78 96 THR A O 1
ATOM 747 N N . LEU A 1 97 ? -28.071 14.164 3.616 1.00 38.88 97 LEU A N 1
ATOM 748 C CA . LEU A 1 97 ? -27.562 13.106 4.474 1.00 38.88 97 LEU A CA 1
ATOM 749 C C . LEU A 1 97 ? -26.401 13.725 5.251 1.00 38.88 97 LEU A C 1
ATOM 751 O O . LEU A 1 97 ? -25.283 13.804 4.745 1.00 38.88 97 LEU A O 1
ATOM 755 N N . HIS A 1 98 ? -26.678 14.231 6.452 1.00 44.50 98 HIS A N 1
ATOM 756 C CA . HIS A 1 98 ? -25.656 14.753 7.338 1.00 44.50 98 HIS A CA 1
ATOM 757 C C . HIS A 1 98 ? -24.885 13.534 7.847 1.00 44.50 98 HIS A C 1
ATOM 759 O O . HIS A 1 98 ? -25.217 12.908 8.848 1.00 44.50 98 HIS A O 1
ATOM 765 N N . LEU A 1 99 ? -23.900 13.132 7.044 1.00 51.69 99 LEU A N 1
ATOM 766 C CA . LEU A 1 99 ? -23.157 11.874 7.088 1.00 51.69 99 LEU A CA 1
ATOM 767 C C . LEU A 1 99 ? -22.107 11.848 8.216 1.00 51.69 99 LEU A C 1
ATOM 769 O O . LEU A 1 99 ? -21.073 11.184 8.098 1.00 51.69 99 LEU A O 1
ATOM 773 N N . ALA A 1 100 ? -22.332 12.610 9.284 1.00 60.47 100 ALA A N 1
ATOM 774 C CA . ALA A 1 100 ? -21.394 12.782 10.381 1.00 60.47 100 ALA A CA 1
ATOM 775 C C . ALA A 1 100 ? -21.724 11.784 11.498 1.00 60.47 100 ALA A C 1
ATOM 777 O O . ALA A 1 100 ? -22.843 11.751 12.011 1.00 60.47 100 ALA A O 1
ATOM 778 N N . LEU A 1 101 ? -20.750 10.946 11.868 1.00 67.69 101 LEU A N 1
ATOM 779 C CA . LEU A 1 101 ? -20.832 10.208 13.130 1.00 67.69 101 LEU A CA 1
ATOM 780 C C . LEU A 1 101 ? -20.864 11.238 14.258 1.00 67.69 101 LEU A C 1
ATOM 782 O O . LEU A 1 101 ? -20.190 12.259 14.173 1.00 67.69 101 LEU A O 1
ATOM 786 N N . SER A 1 102 ? -21.659 10.981 15.293 1.00 74.25 102 SER A N 1
ATOM 787 C CA . SER A 1 102 ? -21.684 11.877 16.446 1.00 74.25 102 SER A CA 1
ATOM 788 C C . SER A 1 102 ? -20.337 11.867 17.156 1.00 74.25 102 SER A C 1
ATOM 790 O O . SER A 1 102 ? -19.688 10.818 17.243 1.00 74.25 102 SER A O 1
ATOM 792 N N . ASP A 1 103 ? -19.974 13.022 17.697 1.00 80.81 103 ASP A N 1
ATOM 793 C CA . ASP A 1 103 ? -18.793 13.166 18.532 1.00 80.81 103 ASP A CA 1
ATOM 794 C C . ASP A 1 103 ? -18.891 12.239 19.742 1.00 80.81 103 ASP A C 1
ATOM 796 O O . ASP A 1 103 ? -19.967 12.024 20.315 1.00 80.81 103 ASP A O 1
ATOM 800 N N . LEU A 1 104 ? -17.754 11.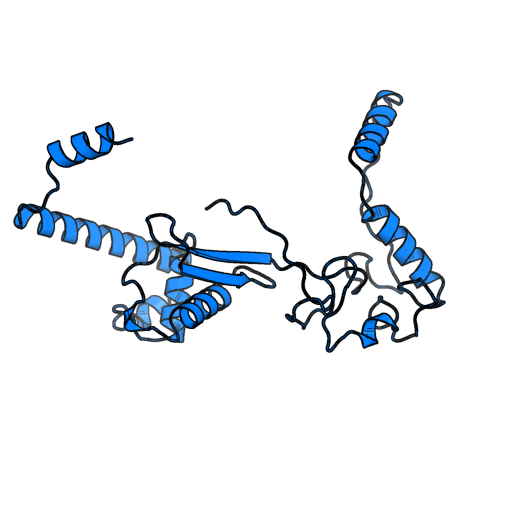665 20.114 1.00 80.44 104 LEU A N 1
ATOM 801 C CA . LEU A 1 104 ? -17.642 10.770 21.252 1.00 80.44 104 LEU A CA 1
ATOM 802 C C . LEU A 1 104 ? -16.630 11.348 22.231 1.00 80.44 104 LEU A C 1
ATOM 804 O O . LEU A 1 104 ? -15.451 11.452 21.908 1.00 80.44 104 LEU A O 1
ATOM 808 N N . GLU A 1 105 ? -17.100 11.719 23.423 1.00 75.56 105 GLU A N 1
ATOM 809 C CA . GLU A 1 105 ? -16.242 12.184 24.525 1.00 75.56 105 GLU A CA 1
ATOM 810 C C . GLU A 1 105 ? -15.289 13.329 24.097 1.00 75.56 105 GLU A C 1
ATOM 812 O O . GLU A 1 105 ? -14.125 13.367 24.481 1.00 75.56 105 GLU A O 1
ATOM 817 N N . GLY A 1 106 ? -15.782 14.260 23.267 1.00 74.75 106 GLY A N 1
ATOM 818 C CA . GLY A 1 106 ? -15.014 15.408 22.760 1.00 74.75 106 GLY A CA 1
ATOM 819 C C . GLY A 1 106 ? -14.164 15.127 21.514 1.00 74.75 106 GLY A C 1
ATOM 820 O O . GLY A 1 106 ? -13.525 16.042 21.004 1.00 74.75 106 GLY A O 1
ATOM 821 N N . THR A 1 107 ? -14.169 13.893 21.000 1.00 78.38 107 THR A N 1
ATOM 822 C CA . THR A 1 107 ? -13.512 13.536 19.735 1.00 78.38 107 THR A CA 1
ATOM 823 C C . THR A 1 107 ? -14.518 13.608 18.584 1.00 78.38 107 THR A C 1
ATOM 825 O O . THR A 1 107 ? -15.570 12.964 18.687 1.00 78.38 107 THR A O 1
ATOM 828 N N . PRO A 1 108 ? -14.206 14.320 17.484 1.00 80.25 108 PRO A N 1
ATOM 829 C CA . PRO A 1 108 ? -15.019 14.313 16.273 1.00 80.25 108 PRO A CA 1
ATOM 830 C C . PRO A 1 108 ? -15.300 12.888 15.795 1.00 80.25 108 PRO A C 1
ATOM 832 O O . PRO A 1 108 ? -14.401 12.044 15.777 1.00 80.25 108 PRO A O 1
ATOM 835 N N . GLY A 1 109 ? -16.546 12.587 15.427 1.00 75.38 109 GLY A N 1
ATOM 836 C CA . GLY A 1 109 ? -16.961 11.215 15.107 1.00 75.38 109 GLY A CA 1
ATOM 837 C C . GLY A 1 109 ? -16.184 10.542 13.961 1.00 75.38 109 GLY A C 1
ATOM 838 O O . GLY A 1 109 ? -16.143 9.315 13.886 1.00 75.38 109 GLY A O 1
ATOM 839 N N . ASP A 1 110 ? -15.558 11.314 13.074 1.00 74.19 110 ASP A N 1
ATOM 840 C CA . ASP A 1 110 ? -14.672 10.856 11.995 1.00 74.19 110 ASP A CA 1
ATOM 841 C C . ASP A 1 110 ? -13.253 10.491 12.468 1.00 74.19 110 ASP A C 1
ATOM 843 O O . ASP A 1 110 ? -12.568 9.709 11.807 1.00 74.19 110 ASP A O 1
ATOM 847 N N . GLN A 1 111 ? -12.834 11.002 13.626 1.00 79.94 111 GLN A N 1
ATOM 848 C CA . GLN A 1 111 ? -11.513 10.784 14.224 1.00 79.94 111 GLN A CA 1
ATOM 849 C C . GLN A 1 111 ? -11.514 9.701 15.312 1.00 79.94 111 GLN A C 1
ATOM 851 O O . GLN A 1 111 ? -10.456 9.328 15.822 1.00 79.94 111 GLN A O 1
ATOM 856 N N . VAL A 1 112 ? -12.683 9.157 15.664 1.00 80.81 112 VAL A N 1
ATOM 857 C CA . VAL A 1 112 ? -12.803 8.079 16.655 1.00 80.81 112 VAL A CA 1
ATOM 858 C C . VAL A 1 112 ? -12.132 6.803 16.134 1.00 80.81 112 VAL A C 1
ATOM 860 O O . VAL A 1 112 ? -12.645 6.108 15.253 1.00 80.81 112 VAL A O 1
ATOM 863 N N . ALA A 1 113 ? -10.985 6.456 16.719 1.00 85.12 113 ALA A N 1
ATOM 864 C CA . ALA A 1 113 ? -10.267 5.229 16.401 1.00 85.12 113 ALA A CA 1
ATOM 865 C C . ALA A 1 113 ? -11.031 3.994 16.906 1.00 85.12 113 ALA A C 1
ATOM 867 O O . ALA A 1 113 ? -11.337 3.862 18.095 1.00 85.12 113 ALA A O 1
ATOM 868 N N . HIS A 1 114 ? -11.308 3.050 16.004 1.00 89.06 114 HIS A N 1
ATOM 869 C CA . HIS A 1 114 ? -12.078 1.855 16.334 1.00 89.06 114 HIS A CA 1
ATOM 870 C C . HIS A 1 114 ? -11.601 0.585 15.614 1.00 89.06 114 HIS A C 1
ATOM 872 O O . HIS A 1 114 ? -11.094 0.630 14.493 1.00 89.06 114 HIS A O 1
ATOM 878 N N . THR A 1 115 ? -11.877 -0.585 16.192 1.00 90.12 115 THR A N 1
ATOM 879 C CA . THR A 1 115 ? -11.545 -1.914 15.635 1.00 90.12 115 THR A CA 1
ATOM 880 C C . THR A 1 115 ? -12.781 -2.736 15.256 1.00 90.12 115 THR A C 1
ATOM 882 O O . THR A 1 115 ? -12.726 -3.962 15.163 1.00 90.12 115 THR A O 1
ATOM 885 N N . PHE A 1 116 ? -13.932 -2.092 15.021 1.00 87.94 116 PHE A N 1
ATOM 886 C CA . PHE A 1 116 ? -15.201 -2.771 14.704 1.00 87.94 116 PHE A CA 1
ATOM 887 C C . PHE A 1 116 ? -15.181 -3.610 13.426 1.00 87.94 116 PHE A C 1
ATOM 889 O O . PHE A 1 116 ? -15.929 -4.579 13.321 1.00 87.94 116 PHE A O 1
ATOM 896 N N . ARG A 1 117 ? -14.292 -3.291 12.485 1.00 87.38 117 ARG A N 1
ATOM 897 C CA . ARG A 1 117 ? -14.083 -4.049 11.250 1.00 87.38 117 ARG A CA 1
ATOM 898 C C . ARG A 1 117 ? -12.607 -4.362 11.054 1.00 87.38 117 ARG A C 1
ATOM 900 O O . ARG A 1 117 ? -11.749 -3.607 11.508 1.00 87.38 117 ARG A O 1
ATOM 907 N N . ALA A 1 118 ? -12.335 -5.450 10.339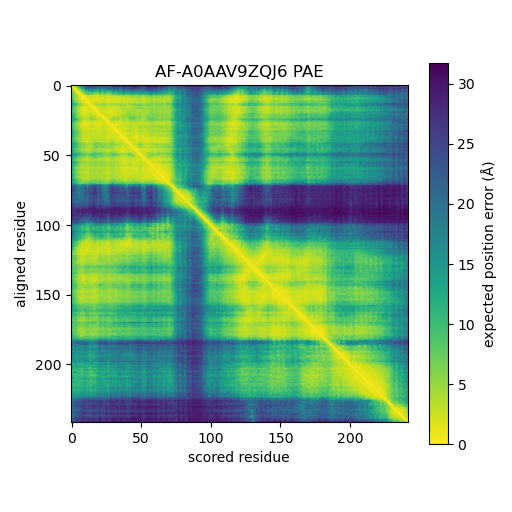 1.00 89.12 118 ALA A N 1
ATOM 908 C CA . ALA A 1 118 ? -11.014 -5.688 9.775 1.00 89.12 118 ALA A CA 1
ATOM 909 C C . ALA A 1 118 ? -10.604 -4.506 8.883 1.00 89.12 118 ALA A C 1
ATOM 911 O O . ALA A 1 118 ? -11.451 -3.873 8.241 1.00 89.12 118 ALA A O 1
ATOM 912 N N . ARG A 1 119 ? -9.306 -4.214 8.836 1.00 89.19 119 ARG A N 1
ATOM 913 C CA . ARG A 1 119 ? -8.766 -3.232 7.893 1.00 89.19 119 ARG A CA 1
ATOM 914 C C . ARG A 1 119 ? -8.670 -3.876 6.516 1.00 89.19 119 ARG A C 1
ATOM 916 O O . ARG A 1 119 ? -8.459 -5.079 6.405 1.00 89.19 119 ARG A O 1
ATOM 923 N N . THR A 1 120 ? -8.810 -3.084 5.467 1.00 86.44 120 THR A N 1
ATOM 924 C CA . THR A 1 120 ? -8.550 -3.514 4.090 1.00 86.44 120 THR A CA 1
ATOM 925 C C . THR A 1 120 ? -7.243 -2.903 3.626 1.00 86.44 120 THR A C 1
ATOM 927 O O . THR A 1 120 ? -6.963 -1.750 3.949 1.00 86.44 120 THR A O 1
ATOM 930 N N . ILE A 1 121 ? -6.455 -3.668 2.875 1.00 87.44 121 ILE A N 1
ATOM 931 C CA . ILE A 1 121 ? -5.279 -3.117 2.198 1.00 87.44 121 ILE A CA 1
ATOM 932 C C . ILE A 1 121 ? -5.705 -2.103 1.128 1.00 87.44 121 ILE A C 1
ATOM 934 O O . ILE A 1 121 ? -6.836 -2.159 0.639 1.00 87.44 121 ILE A O 1
ATOM 938 N N . TYR A 1 122 ? -4.794 -1.205 0.759 1.00 84.44 122 TYR A N 1
ATOM 939 C CA . TYR A 1 122 ? -5.021 -0.214 -0.288 1.00 84.44 122 TYR A CA 1
ATOM 940 C C . TYR A 1 122 ? -5.175 -0.875 -1.663 1.00 84.44 122 TYR A C 1
ATOM 942 O O . TYR A 1 122 ? -6.202 -0.709 -2.326 1.00 84.44 122 TYR A O 1
ATOM 950 N N . CYS A 1 123 ? -4.179 -1.666 -2.066 1.00 85.38 123 CYS A N 1
ATOM 951 C CA . CYS A 1 123 ? -4.220 -2.446 -3.297 1.00 85.38 123 CYS A CA 1
ATOM 952 C C . CYS A 1 123 ? -3.334 -3.694 -3.200 1.00 85.38 123 CYS A C 1
ATOM 954 O O . CYS A 1 123 ? -2.465 -3.821 -2.330 1.00 85.38 123 CYS A O 1
ATOM 956 N N . LEU A 1 124 ? -3.597 -4.642 -4.096 1.00 87.38 124 LEU A N 1
ATOM 957 C CA . LEU A 1 124 ? -2.734 -5.786 -4.344 1.00 87.38 124 LEU A CA 1
ATOM 958 C C . LEU A 1 124 ? -1.999 -5.510 -5.652 1.00 87.38 124 LEU A C 1
ATOM 960 O O . LEU A 1 124 ? -2.645 -5.361 -6.687 1.00 87.38 124 LEU A O 1
ATOM 964 N N . GLN A 1 125 ? -0.674 -5.432 -5.583 1.00 87.44 125 GLN A N 1
ATOM 965 C CA . GLN A 1 125 ? 0.164 -5.177 -6.744 1.00 87.44 125 GLN A CA 1
ATOM 966 C C . GLN A 1 125 ? 0.546 -6.498 -7.387 1.00 87.44 125 GLN A C 1
ATOM 968 O O . GLN A 1 125 ? 1.065 -7.386 -6.710 1.00 87.44 125 GLN A O 1
ATOM 973 N N . THR A 1 126 ? 0.312 -6.632 -8.685 1.00 89.00 126 THR A N 1
ATOM 974 C CA . THR A 1 126 ? 0.700 -7.812 -9.460 1.00 89.00 126 THR A CA 1
ATOM 975 C C . THR A 1 126 ? 1.812 -7.461 -10.429 1.00 89.00 126 THR A C 1
ATOM 977 O O . THR A 1 126 ? 1.786 -6.404 -11.053 1.00 89.00 126 THR A O 1
ATOM 980 N N . VAL A 1 127 ? 2.759 -8.375 -10.591 1.00 88.94 127 VAL A N 1
ATOM 981 C CA . VAL A 1 127 ? 3.827 -8.289 -11.582 1.00 88.94 127 VAL A CA 1
ATOM 982 C C . VAL A 1 127 ? 3.608 -9.408 -12.587 1.00 88.94 127 VAL A C 1
ATOM 984 O O . VAL A 1 127 ? 3.468 -10.574 -12.213 1.00 88.94 127 VAL A O 1
ATOM 987 N N . GLN A 1 128 ? 3.562 -9.049 -13.862 1.00 90.38 128 GLN A N 1
ATOM 988 C CA . GLN A 1 128 ? 3.293 -9.967 -14.960 1.00 90.38 128 GLN A CA 1
ATOM 989 C C . GLN A 1 128 ? 4.261 -9.713 -16.109 1.00 90.38 128 GLN A C 1
ATOM 991 O O . GLN A 1 128 ? 4.734 -8.591 -16.302 1.00 90.38 128 GLN A O 1
ATOM 996 N N . TRP A 1 129 ? 4.539 -10.755 -16.884 1.00 87.94 129 TRP A N 1
ATOM 997 C CA . TRP A 1 129 ? 5.228 -10.613 -18.158 1.00 87.94 129 TRP A CA 1
ATOM 998 C C . TRP A 1 129 ? 4.377 -9.808 -19.143 1.00 87.94 129 TRP A C 1
ATOM 1000 O O . TRP A 1 129 ? 3.155 -9.736 -19.012 1.00 87.94 129 TRP A O 1
ATOM 1010 N N . ALA A 1 130 ? 5.008 -9.261 -20.184 1.00 85.31 130 ALA A N 1
ATOM 1011 C CA . ALA A 1 130 ? 4.297 -8.553 -21.252 1.00 85.31 130 ALA A CA 1
ATOM 1012 C C . ALA A 1 130 ? 3.237 -9.431 -21.951 1.00 85.31 130 ALA A C 1
ATOM 1014 O O . ALA A 1 130 ? 2.244 -8.915 -22.448 1.00 85.31 130 ALA A O 1
ATOM 1015 N N . CYS A 1 131 ? 3.405 -10.759 -21.928 1.00 85.06 131 CYS A N 1
ATOM 1016 C CA . CYS A 1 131 ? 2.415 -11.723 -22.416 1.00 85.06 131 CYS A CA 1
ATOM 1017 C C . CYS A 1 131 ? 1.218 -11.949 -21.467 1.00 85.06 131 CYS A C 1
ATOM 1019 O O . CYS A 1 131 ? 0.344 -12.750 -21.779 1.00 85.06 131 CYS A O 1
ATOM 1021 N N . GLY A 1 132 ? 1.182 -11.300 -20.298 1.00 82.81 132 GLY A N 1
ATOM 1022 C CA . GLY A 1 132 ? 0.124 -11.444 -19.290 1.00 82.81 132 GLY A CA 1
ATOM 1023 C C . GLY A 1 132 ? 0.327 -12.589 -18.290 1.00 82.81 132 GLY A C 1
ATOM 1024 O O . GLY A 1 132 ? -0.483 -12.757 -17.382 1.00 82.81 132 GLY A O 1
ATOM 1025 N N . CYS A 1 133 ? 1.403 -13.374 -18.410 1.00 87.12 133 CYS A N 1
ATOM 1026 C CA . CYS A 1 133 ? 1.700 -1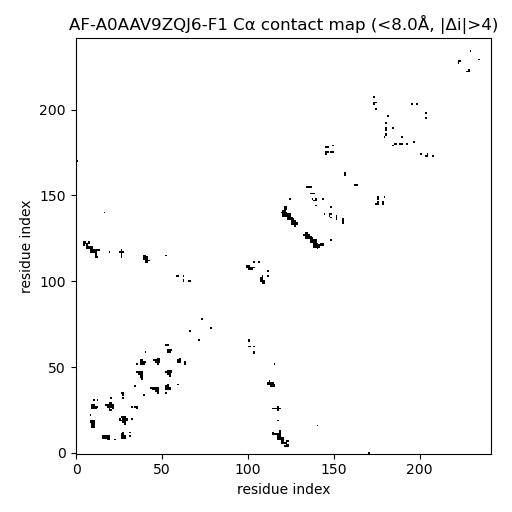4.448 -17.460 1.00 87.12 133 CYS A CA 1
ATOM 1027 C C . CYS A 1 133 ? 2.132 -13.871 -16.091 1.00 87.12 133 CYS A C 1
ATOM 1029 O O . CYS A 1 133 ? 3.073 -13.070 -16.052 1.00 87.12 133 CYS A O 1
ATOM 1031 N N . PRO A 1 134 ? 1.480 -14.247 -14.971 1.00 89.00 134 PRO A N 1
ATOM 1032 C CA . PRO A 1 134 ? 1.799 -13.707 -13.653 1.00 89.00 134 PRO A CA 1
ATOM 1033 C C . PRO A 1 134 ? 3.148 -14.233 -13.148 1.00 89.00 134 PRO A C 1
ATOM 1035 O O . PRO A 1 134 ? 3.390 -15.437 -13.129 1.00 89.00 134 PRO A O 1
ATOM 1038 N N . ILE A 1 135 ? 4.008 -13.321 -12.698 1.00 89.56 135 ILE A N 1
ATOM 1039 C CA . ILE A 1 135 ? 5.312 -13.632 -12.089 1.00 89.56 135 ILE A CA 1
ATOM 1040 C C . ILE A 1 135 ? 5.177 -13.683 -10.570 1.00 89.56 135 ILE A C 1
ATOM 1042 O O . ILE A 1 135 ? 5.697 -14.574 -9.907 1.00 89.56 135 ILE A O 1
ATOM 1046 N N . GLY A 1 136 ? 4.479 -12.700 -10.006 1.00 89.56 136 GLY A N 1
ATOM 1047 C CA . GLY A 1 136 ? 4.403 -12.523 -8.568 1.00 89.56 136 GLY A CA 1
ATOM 1048 C C . GLY A 1 136 ? 3.463 -11.396 -8.187 1.00 89.56 136 GLY A C 1
ATOM 1049 O O . GLY A 1 136 ? 2.858 -10.736 -9.033 1.00 89.56 136 GLY A O 1
ATOM 1050 N N . TRP A 1 137 ? 3.312 -11.190 -6.886 1.00 90.88 137 TRP A N 1
ATOM 1051 C CA . TRP A 1 137 ? 2.412 -10.179 -6.354 1.00 90.88 137 TRP A CA 1
ATOM 1052 C C . TRP A 1 137 ? 2.815 -9.758 -4.940 1.00 90.88 137 TRP A C 1
ATOM 1054 O O . TRP A 1 137 ? 3.556 -10.452 -4.244 1.00 90.88 137 TRP A O 1
ATOM 1064 N N . GLY A 1 138 ? 2.290 -8.619 -4.498 1.00 89.81 138 GLY A N 1
ATOM 1065 C CA . GLY A 1 138 ? 2.518 -8.075 -3.169 1.00 89.81 138 GLY A CA 1
ATOM 1066 C C . GLY A 1 138 ? 1.375 -7.187 -2.687 1.00 89.81 138 GLY A C 1
ATOM 1067 O O . GLY A 1 138 ? 0.413 -6.928 -3.407 1.00 89.81 138 GLY A O 1
ATOM 1068 N N . LYS A 1 139 ? 1.449 -6.754 -1.425 1.00 89.94 139 LYS A N 1
ATOM 1069 C CA . LYS A 1 139 ? 0.382 -5.990 -0.759 1.00 89.94 139 LYS A CA 1
ATOM 1070 C C . LYS A 1 139 ? 0.851 -4.571 -0.449 1.00 89.94 139 LYS A C 1
ATOM 1072 O O . LYS A 1 139 ? 1.821 -4.391 0.288 1.00 89.94 139 LYS A O 1
ATOM 1077 N N . CYS A 1 140 ? 0.098 -3.591 -0.929 1.00 88.44 140 CYS A N 1
ATOM 1078 C CA . CYS A 1 140 ? 0.227 -2.184 -0.572 1.00 88.44 140 CYS A CA 1
ATOM 1079 C C . CYS A 1 140 ? -0.774 -1.883 0.549 1.00 88.44 140 CYS A C 1
ATOM 1081 O O . CYS A 1 140 ? -1.980 -2.060 0.374 1.00 88.44 140 CYS A O 1
ATOM 1083 N N . TYR A 1 141 ? -0.295 -1.507 1.738 1.00 86.81 141 TYR A N 1
ATOM 1084 C CA . TYR A 1 141 ? -1.122 -1.558 2.951 1.00 86.81 141 TYR A CA 1
ATOM 1085 C C . TYR A 1 141 ? -1.935 -0.283 3.123 1.00 86.81 141 TYR A C 1
ATOM 1087 O O . TYR A 1 141 ? -3.161 -0.342 3.153 1.00 86.81 141 TYR A O 1
ATOM 1095 N N . ASN A 1 142 ? -1.246 0.854 3.216 1.00 83.31 142 ASN A N 1
ATOM 1096 C CA . ASN A 1 142 ? -1.871 2.156 3.445 1.00 83.31 142 ASN A CA 1
ATOM 1097 C C . ASN A 1 142 ? -1.921 2.994 2.162 1.00 83.31 142 ASN A C 1
ATOM 1099 O O . ASN A 1 142 ? -2.845 3.781 1.985 1.00 83.31 142 ASN A O 1
ATOM 1103 N N . SER A 1 143 ? -0.950 2.804 1.270 1.00 84.00 143 SER A N 1
ATOM 1104 C CA . SER A 1 143 ? -0.851 3.474 -0.021 1.00 84.00 143 SER A CA 1
ATOM 1105 C C . SER A 1 143 ? -0.058 2.615 -1.002 1.00 84.00 143 SER A C 1
ATOM 1107 O O . SER A 1 143 ? 0.652 1.689 -0.606 1.00 84.00 143 SER A O 1
ATOM 1109 N N . GLU A 1 144 ? -0.175 2.929 -2.286 1.00 84.56 144 GLU A N 1
ATOM 1110 C CA . GLU A 1 144 ? 0.714 2.434 -3.335 1.00 84.56 144 GLU A CA 1
ATOM 1111 C C . GLU A 1 144 ? 1.952 3.334 -3.404 1.00 84.56 144 GLU A C 1
ATOM 1113 O O . GLU A 1 144 ? 2.079 4.193 -4.267 1.00 84.56 144 GLU A O 1
ATOM 1118 N N . SER A 1 145 ? 2.828 3.224 -2.402 1.00 86.81 145 SER A N 1
ATOM 1119 C CA . SER A 1 145 ? 4.057 4.019 -2.360 1.00 86.81 145 SER A CA 1
ATOM 1120 C C . SER A 1 145 ? 5.206 3.326 -3.088 1.00 86.81 145 SER A C 1
ATOM 1122 O O . SER A 1 145 ? 5.337 2.099 -3.053 1.00 86.81 145 SER A O 1
ATOM 1124 N N . SER A 1 146 ? 6.113 4.114 -3.672 1.00 88.38 146 SER A N 1
ATOM 1125 C CA . SER A 1 146 ? 7.282 3.597 -4.393 1.00 88.38 146 SER A CA 1
ATOM 1126 C C . SER A 1 146 ? 8.176 2.696 -3.532 1.00 88.38 146 SER A C 1
ATOM 1128 O O . SER A 1 146 ? 8.769 1.754 -4.049 1.00 88.38 146 SER A O 1
ATOM 1130 N N . SER A 1 147 ? 8.241 2.925 -2.214 1.00 88.19 147 SER A N 1
ATOM 1131 C CA . SER A 1 147 ? 8.994 2.070 -1.286 1.00 88.19 147 SER A CA 1
ATOM 1132 C C . SER A 1 147 ? 8.345 0.702 -1.079 1.00 88.19 147 SER A C 1
ATOM 1134 O O . SER A 1 147 ? 9.042 -0.312 -1.044 1.00 88.19 147 SER A O 1
ATOM 1136 N N . GLN A 1 148 ? 7.012 0.650 -0.978 1.00 89.81 148 GLN A N 1
ATOM 1137 C CA . GLN A 1 148 ? 6.286 -0.616 -0.908 1.00 89.81 148 GLN A CA 1
ATOM 1138 C C . GLN A 1 148 ? 6.414 -1.388 -2.221 1.00 89.81 148 GLN A C 1
ATOM 1140 O O . GLN A 1 148 ? 6.678 -2.587 -2.185 1.00 89.81 148 GLN A O 1
ATOM 1145 N N . VAL A 1 149 ? 6.283 -0.710 -3.364 1.00 89.69 149 VAL A N 1
ATOM 1146 C CA . VAL A 1 149 ? 6.438 -1.332 -4.687 1.00 89.69 149 VAL A CA 1
ATOM 1147 C C . VAL A 1 149 ? 7.855 -1.872 -4.876 1.00 89.69 149 VAL A C 1
ATOM 1149 O O . VAL A 1 149 ? 8.003 -3.030 -5.255 1.00 89.69 149 VAL A O 1
ATOM 1152 N N . LEU A 1 150 ? 8.896 -1.103 -4.536 1.00 89.44 150 LEU A N 1
ATOM 1153 C CA . LEU A 1 150 ? 10.281 -1.577 -4.608 1.00 89.44 150 LEU A CA 1
ATOM 1154 C C . LEU A 1 150 ? 10.507 -2.815 -3.731 1.00 89.44 150 LEU A C 1
ATOM 1156 O O . LEU A 1 150 ? 11.046 -3.806 -4.213 1.00 89.44 150 LEU A O 1
ATOM 1160 N N . GLY A 1 151 ? 10.008 -2.811 -2.490 1.00 90.31 151 GLY A N 1
ATOM 1161 C CA . GLY A 1 151 ? 10.098 -3.979 -1.610 1.00 90.31 151 GLY A CA 1
ATOM 1162 C C . GLY A 1 151 ? 9.367 -5.215 -2.151 1.00 90.31 151 GLY A C 1
ATOM 1163 O O . GLY A 1 151 ? 9.807 -6.340 -1.924 1.00 90.31 151 GLY A O 1
ATOM 1164 N N . ILE A 1 152 ? 8.270 -5.031 -2.895 1.00 90.81 152 ILE A N 1
ATOM 1165 C CA . ILE A 1 152 ? 7.582 -6.129 -3.591 1.00 90.81 152 ILE A CA 1
ATOM 1166 C C . ILE A 1 152 ? 8.457 -6.669 -4.726 1.00 90.81 152 ILE A C 1
ATOM 1168 O O . ILE A 1 152 ? 8.601 -7.884 -4.840 1.00 90.81 152 ILE A O 1
ATOM 1172 N N . LEU A 1 153 ? 9.051 -5.792 -5.541 1.00 90.00 153 LEU A N 1
ATOM 1173 C CA . LEU A 1 153 ? 9.931 -6.199 -6.638 1.00 90.00 153 LEU A CA 1
ATOM 1174 C C . LEU A 1 153 ? 11.157 -6.951 -6.107 1.00 90.00 153 LEU A C 1
ATOM 1176 O O . LEU A 1 153 ? 11.440 -8.049 -6.575 1.00 90.00 153 LEU A O 1
ATOM 1180 N N . ASP A 1 154 ? 11.848 -6.414 -5.105 1.00 89.44 154 ASP A N 1
ATOM 1181 C CA . ASP A 1 154 ? 13.047 -7.053 -4.554 1.00 89.44 154 ASP A CA 1
ATOM 1182 C C . ASP A 1 154 ? 12.733 -8.430 -3.963 1.00 89.44 154 ASP A C 1
ATOM 1184 O O . ASP A 1 154 ? 13.480 -9.374 -4.200 1.00 89.44 154 ASP A O 1
ATOM 1188 N N . LYS A 1 155 ? 11.574 -8.585 -3.312 1.00 91.31 155 LYS A N 1
ATOM 1189 C CA . LYS A 1 155 ? 11.109 -9.883 -2.811 1.00 91.31 155 LYS A CA 1
ATOM 1190 C C . LYS A 1 155 ? 10.816 -10.897 -3.924 1.00 91.31 155 LYS A C 1
ATOM 1192 O O . LYS A 1 155 ? 11.073 -12.081 -3.745 1.00 91.31 155 LYS A O 1
ATOM 1197 N N . ILE A 1 156 ? 10.252 -10.471 -5.057 1.00 91.00 156 ILE A N 1
ATOM 1198 C CA . ILE A 1 156 ? 9.907 -11.382 -6.168 1.00 91.00 156 ILE A CA 1
ATOM 1199 C C . ILE A 1 156 ? 11.161 -12.024 -6.773 1.00 91.00 156 ILE A C 1
ATOM 1201 O O . ILE A 1 156 ? 11.127 -13.196 -7.141 1.00 91.00 156 ILE A O 1
ATOM 1205 N N . TRP A 1 157 ? 12.262 -11.275 -6.868 1.00 90.00 157 TRP A N 1
ATOM 1206 C CA . TRP A 1 157 ? 13.515 -11.754 -7.463 1.00 90.00 157 TRP A CA 1
ATOM 1207 C C . TRP A 1 157 ? 14.619 -12.051 -6.443 1.00 90.00 157 TRP A C 1
ATOM 1209 O O . TRP A 1 157 ? 15.758 -12.269 -6.850 1.00 90.00 157 TRP A O 1
ATOM 1219 N N . GLU A 1 158 ? 14.304 -12.101 -5.147 1.00 89.12 158 GLU A N 1
ATOM 1220 C CA . GLU A 1 158 ? 15.271 -12.364 -4.071 1.00 89.12 158 GLU A CA 1
ATOM 1221 C C . GLU A 1 158 ? 16.016 -13.691 -4.291 1.00 89.12 158 GLU A C 1
ATOM 1223 O O . GLU A 1 158 ? 17.243 -13.741 -4.235 1.00 89.12 158 GLU A O 1
ATOM 1228 N N . GLU A 1 159 ? 15.282 -14.752 -4.640 1.00 86.62 159 GLU A N 1
ATOM 1229 C CA . GLU A 1 159 ? 15.842 -16.087 -4.896 1.00 86.62 159 GLU A CA 1
ATOM 1230 C C . GLU A 1 159 ? 16.447 -16.228 -6.306 1.00 86.62 159 GLU A C 1
ATOM 1232 O O . GLU A 1 159 ? 17.291 -17.096 -6.551 1.00 86.62 159 GLU A O 1
ATOM 1237 N N . HIS A 1 160 ? 16.050 -15.365 -7.250 1.00 86.38 160 HIS A N 1
ATOM 1238 C CA . HIS A 1 160 ? 16.453 -15.444 -8.659 1.00 86.38 160 HIS A CA 1
ATOM 1239 C C . HIS A 1 160 ? 16.846 -14.080 -9.261 1.00 86.38 160 HIS A C 1
ATOM 1241 O O . HIS A 1 160 ? 16.197 -13.616 -10.209 1.00 86.38 160 HIS A O 1
ATOM 1247 N N . PRO A 1 161 ? 17.955 -13.456 -8.813 1.00 83.69 161 PRO A N 1
ATOM 1248 C CA . PRO A 1 161 ? 18.360 -12.128 -9.287 1.00 83.69 161 PRO A CA 1
ATOM 1249 C C . PRO A 1 161 ? 18.609 -12.070 -10.799 1.00 83.69 161 PRO A C 1
ATOM 1251 O O . PRO A 1 161 ? 18.266 -11.089 -11.455 1.00 83.69 161 PRO A O 1
ATOM 1254 N N . ASN A 1 162 ? 19.139 -13.155 -11.374 1.00 84.81 162 ASN A N 1
ATOM 1255 C CA . ASN A 1 162 ? 19.430 -13.259 -12.809 1.00 84.81 162 ASN A CA 1
ATOM 1256 C C . ASN A 1 162 ? 18.168 -13.294 -13.686 1.00 84.81 162 ASN A C 1
ATOM 1258 O O . ASN A 1 162 ? 18.260 -13.104 -14.894 1.00 84.81 162 ASN A O 1
ATOM 1262 N N . SER A 1 163 ? 16.999 -13.549 -13.091 1.00 84.06 163 SER A N 1
ATOM 1263 C CA . SER A 1 163 ? 15.710 -13.552 -13.794 1.00 84.06 163 SER A CA 1
ATOM 1264 C C . SER A 1 163 ? 15.005 -12.193 -13.733 1.00 84.06 163 SER A C 1
ATOM 1266 O O . SER A 1 163 ? 13.902 -12.052 -14.268 1.00 84.06 163 SER A O 1
ATOM 1268 N N . LYS A 1 164 ? 15.607 -11.191 -13.074 1.00 84.81 164 LYS A N 1
ATOM 1269 C CA . LYS A 1 164 ? 15.061 -9.834 -13.019 1.00 84.81 164 LYS A CA 1
ATOM 1270 C C . LYS A 1 164 ? 15.116 -9.209 -14.418 1.00 84.81 164 LYS A C 1
ATOM 1272 O O . LYS A 1 164 ? 16.185 -9.190 -15.032 1.00 84.81 164 LYS A O 1
ATOM 1277 N N . PRO A 1 165 ? 13.994 -8.693 -14.945 1.00 83.81 165 PRO A N 1
ATOM 1278 C CA . PRO A 1 165 ? 13.974 -8.123 -16.281 1.00 83.81 165 PRO A CA 1
ATOM 1279 C C . PRO A 1 165 ? 14.814 -6.848 -16.353 1.00 83.81 165 PRO A C 1
ATOM 1281 O O . PRO A 1 165 ? 14.874 -6.065 -15.405 1.00 83.81 165 PRO A O 1
ATOM 1284 N N . SER A 1 166 ? 15.415 -6.605 -17.517 1.00 80.44 166 SER A N 1
ATOM 1285 C CA . SER A 1 166 ? 16.150 -5.363 -17.781 1.00 80.44 166 SER A CA 1
ATOM 1286 C C . SER A 1 166 ? 15.230 -4.151 -17.965 1.00 80.44 166 SER A C 1
ATOM 1288 O O . SER A 1 166 ? 15.682 -3.020 -17.818 1.00 80.44 166 SER A O 1
ATOM 1290 N N . ILE A 1 167 ? 13.955 -4.376 -18.306 1.00 81.62 167 ILE A N 1
ATOM 1291 C CA . ILE A 1 167 ? 12.955 -3.333 -18.558 1.00 81.62 167 ILE A CA 1
ATOM 1292 C C . ILE A 1 167 ? 11.691 -3.664 -17.769 1.00 81.62 167 ILE A C 1
ATOM 1294 O O . ILE A 1 167 ? 11.208 -4.795 -17.805 1.00 81.62 167 ILE A O 1
ATOM 1298 N N . LEU A 1 168 ? 11.145 -2.661 -17.084 1.00 84.94 168 LEU A N 1
ATOM 1299 C CA . LEU A 1 168 ? 9.900 -2.756 -16.335 1.00 84.94 168 LEU A CA 1
ATOM 1300 C C . LEU A 1 168 ? 8.993 -1.585 -16.716 1.00 84.94 168 LEU A C 1
ATOM 1302 O O . LEU A 1 168 ? 9.436 -0.439 -16.733 1.00 84.94 168 LEU A O 1
ATOM 1306 N N . ALA A 1 169 ? 7.733 -1.886 -17.020 1.00 85.38 169 ALA A N 1
ATOM 1307 C CA . ALA A 1 169 ? 6.704 -0.885 -17.271 1.00 85.38 169 ALA A CA 1
ATOM 1308 C C . ALA A 1 169 ? 5.862 -0.691 -16.004 1.00 85.38 169 ALA A C 1
ATOM 1310 O O . ALA A 1 169 ? 5.361 -1.659 -15.431 1.00 85.38 169 ALA A O 1
ATOM 1311 N N . TYR A 1 170 ? 5.715 0.559 -15.577 1.00 86.31 170 TYR A N 1
ATOM 1312 C CA . TYR A 1 170 ? 4.947 0.968 -14.404 1.00 86.31 170 TYR A CA 1
ATOM 1313 C C . TYR A 1 170 ? 4.366 2.359 -14.676 1.00 86.31 170 TYR A C 1
ATOM 1315 O O . TYR A 1 170 ? 4.976 3.143 -15.400 1.00 86.31 170 TYR A O 1
ATOM 1323 N N . ASP A 1 171 ? 3.169 2.643 -14.176 1.00 79.56 171 ASP A N 1
ATOM 1324 C CA . ASP A 1 171 ? 2.461 3.899 -14.446 1.00 79.56 171 ASP A CA 1
ATOM 1325 C C . ASP A 1 171 ? 3.111 5.100 -13.751 1.00 79.56 171 ASP A C 1
ATOM 1327 O O . ASP A 1 171 ? 3.234 6.156 -14.362 1.00 79.56 171 ASP A O 1
ATOM 1331 N N . ASP A 1 172 ? 3.617 4.915 -12.534 1.00 83.56 172 ASP A N 1
ATOM 1332 C CA . ASP A 1 172 ? 4.400 5.916 -11.806 1.00 83.56 172 ASP A CA 1
ATOM 1333 C C . ASP A 1 172 ? 5.912 5.599 -11.833 1.00 83.56 172 ASP A C 1
ATOM 1335 O O . ASP A 1 172 ? 6.624 5.583 -10.818 1.00 83.56 172 ASP A O 1
ATOM 1339 N N . ALA A 1 173 ? 6.410 5.251 -13.028 1.00 84.44 173 ALA A N 1
ATOM 1340 C CA . ALA A 1 173 ? 7.787 4.801 -13.243 1.00 84.44 173 ALA A CA 1
ATOM 1341 C C . ALA A 1 173 ? 8.828 5.851 -12.851 1.00 84.44 173 ALA A C 1
ATOM 1343 O O . ALA A 1 173 ? 9.876 5.485 -12.321 1.00 84.44 173 ALA A O 1
ATOM 1344 N N . CYS A 1 174 ? 8.554 7.136 -13.070 1.00 84.88 174 CYS A N 1
ATOM 1345 C CA . CYS A 1 174 ? 9.504 8.204 -12.776 1.00 84.88 174 CYS A CA 1
ATOM 1346 C C . CYS A 1 174 ? 9.729 8.370 -11.268 1.00 84.88 174 CYS A C 1
ATOM 1348 O O . CYS A 1 174 ? 10.882 8.388 -10.830 1.00 84.88 174 CYS A O 1
ATOM 1350 N N . ASN A 1 175 ? 8.668 8.381 -10.453 1.00 85.31 175 ASN A N 1
ATOM 1351 C CA . ASN A 1 175 ? 8.816 8.434 -8.995 1.00 85.31 175 ASN A CA 1
ATOM 1352 C C . ASN A 1 175 ? 9.452 7.154 -8.442 1.00 85.31 175 ASN A C 1
ATOM 1354 O O . ASN A 1 175 ? 10.293 7.215 -7.539 1.00 85.31 175 ASN A O 1
ATOM 1358 N N . LEU A 1 176 ? 9.109 5.987 -9.001 1.00 86.25 176 LEU A N 1
ATOM 1359 C CA . LEU A 1 176 ? 9.752 4.727 -8.629 1.00 86.25 176 LEU A CA 1
ATOM 1360 C C . LEU A 1 176 ? 11.250 4.725 -8.969 1.00 86.25 176 LEU A C 1
ATOM 1362 O O . LEU A 1 176 ? 12.067 4.363 -8.122 1.00 86.25 176 LEU A O 1
ATOM 1366 N N . LEU A 1 177 ? 11.628 5.172 -10.169 1.00 84.94 177 LEU A N 1
ATOM 1367 C CA . LEU A 1 177 ? 13.020 5.272 -10.609 1.00 84.94 177 LEU A CA 1
ATOM 1368 C C . LEU A 1 177 ? 13.814 6.224 -9.716 1.00 84.94 177 LEU A C 1
ATOM 1370 O O . LEU A 1 177 ? 14.910 5.880 -9.267 1.00 84.94 177 LEU A O 1
ATOM 1374 N N . ARG A 1 178 ? 13.228 7.381 -9.398 1.00 83.50 178 ARG A N 1
ATOM 1375 C CA . ARG A 1 178 ? 13.797 8.344 -8.461 1.00 83.50 178 ARG A CA 1
ATOM 1376 C C . ARG A 1 178 ? 14.066 7.692 -7.109 1.00 83.50 178 ARG A C 1
ATOM 1378 O O . ARG A 1 178 ? 15.180 7.775 -6.592 1.00 83.50 178 ARG A O 1
ATOM 1385 N N . HIS A 1 179 ? 13.075 6.991 -6.559 1.00 86.31 179 HIS A N 1
ATOM 1386 C CA . HIS A 1 179 ? 13.212 6.283 -5.289 1.00 86.31 179 HIS A CA 1
ATOM 1387 C C . HIS A 1 179 ? 14.335 5.232 -5.323 1.00 86.31 179 HIS A C 1
ATOM 1389 O O . HIS A 1 179 ? 15.169 5.197 -4.419 1.00 86.31 179 HIS A O 1
ATOM 1395 N N . ILE A 1 180 ? 14.418 4.424 -6.386 1.00 84.88 180 ILE A N 1
ATOM 1396 C CA . ILE A 1 180 ? 15.482 3.420 -6.568 1.00 84.88 180 ILE A CA 1
ATOM 1397 C C . ILE A 1 180 ? 16.858 4.085 -6.645 1.00 84.88 180 ILE A C 1
ATOM 1399 O O . ILE A 1 180 ? 17.815 3.596 -6.043 1.00 84.88 180 ILE A O 1
ATOM 1403 N N . GLN A 1 181 ? 16.976 5.205 -7.358 1.00 81.44 181 GLN A N 1
ATOM 1404 C CA . GLN A 1 181 ? 18.236 5.932 -7.482 1.00 81.44 181 GLN A CA 1
ATOM 1405 C C . GLN A 1 181 ? 18.737 6.434 -6.124 1.00 81.44 181 GLN A C 1
ATOM 1407 O O . GLN A 1 181 ? 19.927 6.317 -5.830 1.00 81.44 181 GLN A O 1
ATOM 1412 N N . HIS A 1 182 ? 17.834 6.940 -5.281 1.00 79.19 182 HIS A N 1
ATOM 1413 C CA . HIS A 1 182 ? 18.181 7.374 -3.929 1.00 79.19 182 HIS A CA 1
ATOM 1414 C C . HIS A 1 182 ? 18.588 6.213 -3.011 1.00 79.19 182 HIS A C 1
ATOM 1416 O O . HIS A 1 182 ? 19.481 6.402 -2.182 1.00 79.19 182 HIS A O 1
ATOM 1422 N N . THR A 1 183 ? 17.957 5.045 -3.158 1.00 77.56 183 THR A N 1
ATOM 1423 C CA . THR A 1 183 ? 18.152 3.887 -2.270 1.00 77.56 183 THR A CA 1
ATOM 1424 C C . THR A 1 183 ? 19.337 3.006 -2.674 1.00 77.56 183 THR A C 1
ATOM 1426 O O . THR A 1 183 ? 20.165 2.674 -1.831 1.00 77.56 183 THR A O 1
ATOM 1429 N N . THR A 1 184 ? 19.444 2.623 -3.950 1.00 68.50 184 THR A N 1
ATOM 1430 C CA . THR A 1 184 ? 20.256 1.461 -4.362 1.00 68.50 184 THR A CA 1
ATOM 1431 C C . THR A 1 184 ? 21.531 1.833 -5.128 1.00 68.50 184 THR A C 1
ATOM 1433 O O . THR A 1 184 ? 22.393 0.979 -5.292 1.00 68.50 184 THR A O 1
ATOM 1436 N N . ARG A 1 185 ? 21.713 3.086 -5.583 1.00 59.41 185 ARG A N 1
ATOM 1437 C CA . ARG A 1 185 ? 22.931 3.582 -6.284 1.00 59.41 185 ARG A CA 1
ATOM 1438 C C . ARG A 1 185 ? 23.493 2.669 -7.399 1.00 59.41 185 ARG A C 1
ATOM 1440 O O . ARG A 1 185 ? 24.651 2.798 -7.768 1.00 59.41 185 ARG A O 1
ATOM 1447 N N . ALA A 1 186 ? 22.696 1.765 -7.966 1.00 59.16 186 ALA A N 1
ATOM 1448 C CA . ALA A 1 186 ? 23.151 0.752 -8.927 1.00 59.16 186 ALA A CA 1
ATOM 1449 C C . ALA A 1 186 ? 22.552 0.954 -10.328 1.00 59.16 186 ALA A C 1
ATOM 1451 O O . ALA A 1 186 ? 22.387 0.008 -11.093 1.00 59.16 186 ALA A O 1
ATOM 1452 N N . LEU A 1 187 ? 22.179 2.190 -10.660 1.00 64.94 187 LEU A N 1
ATOM 1453 C CA . LEU A 1 187 ? 21.631 2.531 -11.969 1.00 64.94 187 LEU A CA 1
ATOM 1454 C C . LEU A 1 187 ? 22.707 3.165 -12.851 1.00 64.94 187 LEU A C 1
ATOM 1456 O O . LEU A 1 187 ? 23.619 3.839 -12.370 1.00 64.94 187 LEU A O 1
ATOM 1460 N N . TRP A 1 188 ? 22.546 3.031 -14.165 1.00 69.50 188 TRP A N 1
ATOM 1461 C CA . TRP A 1 188 ? 23.378 3.717 -15.162 1.00 69.50 188 TRP A CA 1
ATOM 1462 C C . TRP A 1 188 ? 23.314 5.260 -15.035 1.00 69.50 188 TRP A C 1
ATOM 1464 O O . TRP A 1 188 ? 24.163 5.967 -15.565 1.00 69.50 188 TRP A O 1
ATOM 1474 N N . LEU A 1 189 ? 22.349 5.778 -14.264 1.00 70.56 189 LEU A N 1
ATOM 1475 C CA . LEU A 1 189 ? 22.165 7.190 -13.905 1.00 70.56 189 LEU A CA 1
ATOM 1476 C C . LEU A 1 189 ? 23.041 7.681 -12.738 1.00 70.56 189 LEU A C 1
ATOM 1478 O O . LEU A 1 189 ? 22.948 8.842 -12.345 1.00 70.56 189 LEU A O 1
ATOM 1482 N N . THR A 1 190 ? 23.880 6.824 -12.159 1.00 70.38 190 THR A N 1
ATOM 1483 C CA . THR A 1 190 ? 24.756 7.160 -11.018 1.00 70.38 190 THR A CA 1
ATOM 1484 C C . THR A 1 190 ? 25.675 8.349 -11.286 1.00 70.38 190 THR A C 1
ATOM 1486 O O . THR A 1 190 ? 25.829 9.201 -10.417 1.00 70.38 190 THR A O 1
ATOM 1489 N N . GLY A 1 191 ? 26.209 8.479 -12.504 1.00 73.25 191 GLY A N 1
ATOM 1490 C CA . GLY A 1 191 ? 27.048 9.622 -12.890 1.00 73.25 191 GLY A CA 1
ATOM 1491 C C . GLY A 1 191 ? 26.328 10.979 -12.880 1.00 73.25 191 GLY A C 1
ATOM 1492 O O . GLY A 1 191 ? 26.980 12.013 -12.771 1.00 73.25 191 GLY A O 1
ATOM 1493 N N . TYR A 1 192 ? 24.994 10.978 -12.943 1.00 74.81 192 TYR A N 1
ATOM 1494 C CA . TYR A 1 192 ? 24.149 12.178 -12.962 1.00 74.81 192 TYR A CA 1
ATOM 1495 C C . TYR A 1 192 ? 23.393 12.388 -11.640 1.00 74.81 192 TYR A C 1
ATOM 1497 O O . TYR A 1 192 ? 22.499 13.230 -11.547 1.00 74.81 192 TYR A O 1
ATOM 1505 N N . GLU A 1 193 ? 23.718 11.608 -10.602 1.00 73.81 193 GLU A N 1
ATOM 1506 C CA . GLU A 1 193 ? 22.987 11.599 -9.333 1.00 73.81 193 GLU A CA 1
ATOM 1507 C C . GLU A 1 193 ? 22.969 12.976 -8.659 1.00 73.81 193 GLU A C 1
ATOM 1509 O O . GLU A 1 193 ? 21.921 13.407 -8.184 1.00 73.81 193 GLU A O 1
ATOM 1514 N N . ALA A 1 194 ? 24.097 13.692 -8.643 1.00 77.31 194 ALA A N 1
ATOM 1515 C CA . ALA A 1 194 ? 24.198 14.993 -7.982 1.00 77.31 194 ALA A CA 1
ATOM 1516 C C . ALA A 1 194 ? 23.211 16.019 -8.563 1.00 77.31 194 ALA A C 1
ATOM 1518 O O . ALA A 1 194 ? 22.558 16.737 -7.807 1.00 77.31 194 ALA A O 1
ATOM 1519 N N . GLN A 1 195 ? 23.062 16.046 -9.888 1.00 79.56 195 GLN A N 1
ATOM 1520 C CA . GLN A 1 195 ? 22.137 16.932 -10.587 1.00 79.56 195 GLN A CA 1
ATOM 1521 C C . GLN A 1 195 ? 20.687 16.474 -10.396 1.00 79.56 195 GLN A C 1
ATOM 1523 O O . GLN A 1 195 ? 19.824 17.281 -10.061 1.00 79.56 195 GLN A O 1
ATOM 1528 N N . LEU A 1 196 ? 20.418 15.174 -10.548 1.00 80.56 196 LEU A N 1
ATOM 1529 C CA . LEU A 1 196 ? 19.066 14.612 -10.457 1.00 80.56 196 LEU A CA 1
ATOM 1530 C C . LEU A 1 196 ? 18.467 14.733 -9.046 1.00 80.56 196 LEU A C 1
ATOM 1532 O O . LEU A 1 196 ? 17.266 14.965 -8.895 1.00 80.56 196 LEU A O 1
ATOM 1536 N N . ARG A 1 197 ? 19.298 14.647 -7.999 1.00 76.62 197 ARG A N 1
ATOM 1537 C CA . ARG A 1 197 ? 18.867 14.848 -6.606 1.00 76.62 197 ARG A CA 1
ATOM 1538 C C . ARG A 1 197 ? 18.366 16.266 -6.328 1.00 76.62 197 ARG A C 1
ATOM 1540 O O . ARG A 1 197 ? 17.534 16.432 -5.445 1.00 76.62 197 ARG A O 1
ATOM 1547 N N . GLN A 1 198 ? 18.867 17.269 -7.046 1.00 81.75 198 GLN A N 1
ATOM 1548 C CA . GLN A 1 198 ? 18.525 18.678 -6.822 1.00 81.75 198 GLN A CA 1
ATOM 1549 C C . GLN A 1 198 ? 17.252 19.120 -7.563 1.00 81.75 198 GLN A C 1
ATOM 1551 O O . GLN A 1 198 ? 16.757 20.219 -7.329 1.00 81.75 198 GLN A O 1
ATOM 1556 N N . MET A 1 199 ? 16.718 18.291 -8.464 1.00 84.06 199 MET A N 1
ATOM 1557 C CA . MET A 1 199 ? 15.559 18.644 -9.288 1.00 84.06 199 MET A CA 1
ATOM 1558 C C . MET A 1 199 ? 14.239 18.545 -8.507 1.00 84.06 199 MET A C 1
ATOM 1560 O O . MET A 1 199 ? 14.108 17.743 -7.588 1.00 84.06 199 MET A O 1
ATOM 1564 N N . SER A 1 200 ? 13.219 19.316 -8.889 1.00 84.56 200 SER A N 1
ATOM 1565 C CA . SER A 1 200 ? 11.834 19.056 -8.461 1.00 84.56 200 SER A CA 1
ATOM 1566 C C . SER A 1 200 ? 11.280 17.797 -9.145 1.00 84.56 200 SER A C 1
ATOM 1568 O O . SER A 1 200 ? 11.870 17.317 -10.113 1.00 84.56 200 SER A O 1
ATOM 1570 N N . ASP A 1 201 ? 10.161 17.247 -8.659 1.00 78.06 201 ASP A N 1
ATOM 1571 C CA . ASP A 1 201 ? 9.511 16.071 -9.274 1.00 78.06 201 ASP A CA 1
ATOM 1572 C C . ASP A 1 201 ? 9.190 16.310 -10.755 1.00 78.06 201 ASP A C 1
ATOM 1574 O O . ASP A 1 201 ? 9.565 15.510 -11.606 1.00 78.06 201 ASP A O 1
ATOM 1578 N N . THR A 1 202 ? 8.615 17.468 -11.085 1.00 83.81 202 THR A N 1
ATOM 1579 C CA . THR A 1 202 ? 8.276 17.843 -12.467 1.00 83.81 202 THR A CA 1
ATOM 1580 C C . THR A 1 202 ? 9.503 17.939 -13.375 1.00 83.81 202 THR A C 1
ATOM 1582 O O . THR A 1 202 ? 9.463 17.522 -14.533 1.00 83.81 202 THR A O 1
ATOM 1585 N N . ASN A 1 203 ? 10.613 18.473 -12.856 1.00 83.38 203 ASN A N 1
ATOM 1586 C CA . ASN A 1 203 ? 11.845 18.612 -13.630 1.00 83.38 203 ASN A CA 1
ATOM 1587 C C . ASN A 1 203 ? 12.520 17.256 -13.842 1.00 83.38 203 ASN A C 1
ATOM 1589 O O . ASN A 1 203 ? 12.977 16.978 -14.948 1.00 83.38 203 ASN A O 1
ATOM 1593 N N . TYR A 1 204 ? 12.557 16.412 -12.806 1.00 85.44 204 TYR A N 1
ATOM 1594 C CA . TYR A 1 204 ? 13.072 15.049 -12.915 1.00 85.44 204 TYR A CA 1
ATOM 1595 C C . TYR A 1 204 ? 12.288 14.265 -13.970 1.00 85.44 204 TYR A C 1
ATOM 1597 O O . TYR A 1 204 ? 12.884 13.691 -14.878 1.00 85.44 204 TYR A O 1
ATOM 1605 N N . ASP A 1 205 ? 10.957 14.316 -13.891 1.00 83.38 205 ASP A N 1
ATOM 1606 C CA . ASP A 1 205 ? 10.057 13.652 -14.828 1.00 83.38 205 ASP A CA 1
ATOM 1607 C C . ASP A 1 205 ? 10.292 14.106 -16.277 1.00 83.38 205 ASP A C 1
ATOM 1609 O O . ASP A 1 205 ? 10.486 13.289 -17.177 1.00 83.38 205 ASP A O 1
ATOM 1613 N N . SER A 1 206 ? 10.388 15.420 -16.496 1.00 85.50 206 SER A N 1
ATOM 1614 C CA . SER A 1 206 ? 10.649 15.988 -17.824 1.00 85.50 206 SER A CA 1
ATOM 1615 C C . SER A 1 206 ? 12.006 15.546 -18.385 1.00 85.50 206 SER A C 1
ATOM 1617 O O . SER A 1 206 ? 12.104 15.149 -19.545 1.00 85.50 206 SER A O 1
ATOM 1619 N N . VAL A 1 207 ? 13.062 15.579 -17.564 1.00 85.62 207 VAL A N 1
ATOM 1620 C CA . VAL A 1 207 ? 14.420 15.190 -17.977 1.00 85.62 207 VAL A CA 1
ATOM 1621 C C . VAL A 1 207 ? 14.492 13.703 -18.316 1.00 85.62 207 VAL A C 1
ATOM 1623 O O . VAL A 1 207 ? 15.073 13.346 -19.341 1.00 85.62 207 VAL A O 1
ATOM 1626 N N . VAL A 1 208 ? 13.897 12.836 -17.492 1.00 85.19 208 VAL A N 1
ATOM 1627 C CA . VAL A 1 208 ? 13.882 11.388 -17.743 1.00 85.19 208 VAL A CA 1
ATOM 1628 C C . VAL A 1 208 ? 13.112 11.070 -19.024 1.00 85.19 208 VAL A C 1
ATOM 1630 O O . VAL A 1 208 ? 13.608 10.293 -19.841 1.00 85.19 208 VAL A O 1
ATOM 1633 N N . HIS A 1 209 ? 11.962 11.706 -19.254 1.00 85.38 209 HIS A N 1
ATOM 1634 C CA . HIS A 1 209 ? 11.198 11.523 -20.488 1.00 85.38 209 HIS A CA 1
ATOM 1635 C C . HIS A 1 209 ? 11.971 11.963 -21.736 1.00 85.38 209 HIS A C 1
ATOM 1637 O O . HIS A 1 209 ? 12.049 11.198 -22.698 1.00 85.38 209 HIS A O 1
ATOM 1643 N N . VAL A 1 210 ? 12.590 13.149 -21.721 1.00 88.25 210 VAL A N 1
ATOM 1644 C CA . VAL A 1 210 ? 13.404 13.633 -22.852 1.00 88.25 210 VAL A CA 1
ATOM 1645 C C . VAL A 1 210 ? 14.587 12.704 -23.107 1.00 88.25 210 VAL A C 1
ATOM 1647 O O . VAL A 1 210 ? 14.863 12.355 -24.252 1.00 88.25 210 VAL A O 1
ATOM 1650 N N . LEU A 1 211 ? 15.268 12.251 -22.054 1.00 85.94 211 LEU A N 1
ATOM 1651 C CA . LEU A 1 211 ? 16.391 11.333 -22.201 1.00 85.94 211 LEU A CA 1
ATOM 1652 C C . LEU A 1 211 ? 15.949 10.006 -22.825 1.00 85.94 211 LEU A C 1
ATOM 1654 O O . LEU A 1 211 ? 16.616 9.509 -23.732 1.00 85.94 211 LEU A O 1
ATOM 1658 N N . MET A 1 212 ? 14.830 9.439 -22.371 1.00 84.19 212 MET A N 1
ATOM 1659 C CA . MET A 1 212 ? 14.295 8.200 -22.940 1.00 84.19 212 MET A CA 1
ATOM 1660 C C . MET A 1 212 ? 13.842 8.382 -24.391 1.00 84.19 212 MET A C 1
ATOM 1662 O O . MET A 1 212 ? 14.034 7.468 -25.192 1.00 84.19 212 MET A O 1
ATOM 1666 N N . LEU A 1 213 ? 13.313 9.555 -24.753 1.00 88.81 213 LEU A N 1
ATOM 1667 C CA . LEU A 1 213 ? 12.964 9.892 -26.134 1.00 88.81 213 LEU A CA 1
ATOM 1668 C C . LEU A 1 213 ? 14.208 9.915 -27.035 1.00 88.81 213 LEU A C 1
ATOM 1670 O O . LEU A 1 213 ? 14.240 9.219 -28.045 1.00 88.81 213 LEU A O 1
ATOM 1674 N N . LEU A 1 214 ? 15.265 10.618 -26.621 1.00 88.50 214 LEU A N 1
ATOM 1675 C CA . LEU A 1 214 ? 16.538 10.655 -27.352 1.00 88.50 214 LEU A CA 1
ATOM 1676 C C . LEU A 1 214 ? 17.190 9.267 -27.437 1.00 88.50 214 LEU A C 1
ATOM 1678 O O . LEU A 1 214 ? 17.764 8.886 -28.458 1.00 88.50 214 LEU A O 1
ATOM 1682 N N . TYR A 1 215 ? 17.098 8.476 -26.364 1.00 85.94 215 TYR A N 1
ATOM 1683 C CA . TYR A 1 215 ? 17.592 7.103 -26.365 1.00 85.94 215 TYR A CA 1
ATOM 1684 C C . TYR A 1 215 ? 16.819 6.230 -27.358 1.00 85.94 215 TYR A C 1
ATOM 1686 O O . TYR A 1 215 ? 17.437 5.459 -28.093 1.00 85.94 215 TYR A O 1
ATOM 1694 N N . LYS A 1 216 ? 15.489 6.366 -27.410 1.00 87.44 216 LYS A N 1
ATOM 1695 C CA . LYS A 1 216 ? 14.625 5.675 -28.372 1.00 87.44 216 LYS A CA 1
ATOM 1696 C C . LYS A 1 216 ? 15.023 6.018 -29.809 1.00 87.44 216 LYS A C 1
ATOM 1698 O O . LYS A 1 216 ? 15.296 5.091 -30.565 1.00 87.44 216 LYS A O 1
ATOM 1703 N N . GLU A 1 217 ? 15.172 7.298 -30.147 1.00 89.62 217 GLU A N 1
ATOM 1704 C CA . GLU A 1 217 ? 15.639 7.739 -31.474 1.00 89.62 217 GLU A CA 1
ATOM 1705 C C . GLU A 1 217 ? 17.008 7.126 -31.826 1.00 89.62 217 GLU A C 1
ATOM 1707 O O . GLU A 1 217 ? 17.190 6.526 -32.885 1.00 89.62 217 GLU A O 1
ATOM 1712 N N . SER A 1 218 ? 17.961 7.150 -30.888 1.00 87.62 218 SER A N 1
ATOM 1713 C CA . SER A 1 218 ? 19.279 6.523 -31.071 1.00 87.62 218 SER A CA 1
ATOM 1714 C C . SER A 1 218 ? 19.218 4.997 -31.245 1.00 87.62 218 SER A C 1
ATOM 1716 O O . SER A 1 218 ? 20.065 4.395 -31.916 1.00 87.62 218 SER A O 1
ATOM 1718 N N . VAL A 1 219 ? 18.270 4.315 -30.598 1.00 84.50 219 VAL A N 1
ATOM 1719 C CA . VAL A 1 219 ? 18.037 2.879 -30.808 1.00 84.50 219 VAL A CA 1
ATOM 1720 C C . VAL A 1 219 ? 17.450 2.641 -32.197 1.00 84.50 219 VAL A C 1
ATOM 1722 O O . VAL A 1 219 ? 17.944 1.750 -32.886 1.00 84.50 219 VAL A O 1
ATOM 1725 N N . GLU A 1 220 ? 16.468 3.433 -32.625 1.00 84.44 220 GLU A N 1
ATOM 1726 C CA . GLU A 1 220 ? 15.830 3.323 -33.943 1.00 84.44 220 GLU A CA 1
ATOM 1727 C C . GLU A 1 220 ? 16.857 3.468 -35.069 1.00 84.44 220 GLU A C 1
ATOM 1729 O O . GLU A 1 220 ? 16.995 2.552 -35.880 1.00 84.44 220 GLU A O 1
ATOM 1734 N N . GLU A 1 221 ? 17.708 4.497 -35.031 1.00 87.88 221 GLU A N 1
ATOM 1735 C CA . GLU A 1 221 ? 18.795 4.654 -36.008 1.00 87.88 221 GLU A CA 1
ATOM 1736 C C . GLU A 1 221 ? 19.741 3.441 -36.051 1.00 87.88 221 GLU A C 1
ATOM 1738 O O . GLU A 1 221 ? 20.237 3.037 -37.106 1.00 87.88 221 GLU A O 1
ATOM 1743 N N . ARG A 1 222 ? 20.044 2.845 -34.889 1.00 85.19 222 ARG A N 1
ATOM 1744 C CA . ARG A 1 222 ? 20.903 1.651 -34.804 1.00 85.19 222 ARG A CA 1
ATOM 1745 C C . ARG A 1 222 ? 20.218 0.411 -35.369 1.00 85.19 222 ARG A C 1
ATOM 1747 O O . ARG A 1 222 ? 20.912 -0.462 -35.893 1.00 85.19 222 ARG A O 1
ATOM 1754 N N . VAL A 1 223 ? 18.900 0.303 -35.231 1.00 83.88 223 VAL A N 1
ATOM 1755 C CA . VAL A 1 223 ? 18.096 -0.790 -35.791 1.00 83.88 223 VAL A CA 1
ATOM 1756 C C . VAL A 1 223 ? 18.023 -0.656 -37.313 1.00 83.88 223 VAL A C 1
ATOM 1758 O O . VAL A 1 223 ? 18.279 -1.642 -38.009 1.00 83.88 223 VAL A O 1
ATOM 1761 N N . GLU A 1 224 ? 17.787 0.557 -37.819 1.00 82.50 224 GLU A N 1
ATOM 1762 C CA . GLU A 1 224 ? 17.784 0.883 -39.250 1.00 82.50 224 GLU A CA 1
ATOM 1763 C C . GLU A 1 224 ? 19.134 0.574 -39.904 1.00 82.50 224 GLU A C 1
ATOM 1765 O O . GLU A 1 224 ? 19.198 -0.186 -40.871 1.00 82.50 224 GLU A O 1
ATOM 1770 N N . LYS A 1 225 ? 20.240 1.059 -39.319 1.00 84.62 225 LYS A N 1
ATOM 1771 C CA . LYS A 1 225 ? 21.606 0.795 -39.814 1.00 84.62 225 LYS A CA 1
ATOM 1772 C C . LYS A 1 225 ? 21.952 -0.695 -39.863 1.00 84.62 225 LYS A C 1
ATOM 1774 O O . LYS A 1 225 ? 22.792 -1.101 -40.659 1.00 84.62 225 LYS A O 1
ATOM 1779 N N . LYS A 1 226 ? 21.333 -1.513 -39.007 1.00 81.88 226 LYS A N 1
ATOM 1780 C CA . LYS A 1 226 ? 21.540 -2.969 -38.958 1.00 81.88 226 LYS A CA 1
ATOM 1781 C C . LYS A 1 226 ? 20.548 -3.756 -39.821 1.00 81.88 226 LYS A C 1
ATOM 1783 O O . LYS A 1 226 ? 20.600 -4.981 -39.767 1.00 81.88 226 LYS A O 1
ATOM 1788 N N . GLN A 1 227 ? 19.650 -3.090 -40.559 1.00 66.69 227 GLN A N 1
ATOM 1789 C CA . GLN A 1 227 ? 18.549 -3.711 -41.314 1.00 66.69 227 GLN A CA 1
ATOM 1790 C C . GLN A 1 227 ? 17.744 -4.727 -40.482 1.00 66.69 227 GLN A C 1
ATOM 1792 O O . GLN A 1 227 ? 17.266 -5.735 -40.989 1.00 66.69 227 GLN A O 1
ATOM 1797 N N . ARG A 1 228 ? 17.602 -4.478 -39.174 1.00 66.75 228 ARG A N 1
ATOM 1798 C CA . ARG A 1 228 ? 16.837 -5.343 -38.256 1.00 66.75 228 ARG A CA 1
ATOM 1799 C C . ARG A 1 228 ? 15.395 -4.876 -38.078 1.00 66.75 228 ARG A C 1
ATOM 1801 O O . ARG A 1 228 ? 14.755 -5.232 -37.093 1.00 66.75 228 ARG A O 1
ATOM 1808 N N . LEU A 1 229 ? 14.910 -4.043 -38.993 1.00 68.00 229 LEU A N 1
ATOM 1809 C CA . LEU A 1 229 ? 13.512 -3.648 -39.008 1.00 68.00 229 LEU A CA 1
ATOM 1810 C C . LEU A 1 229 ? 12.658 -4.897 -39.232 1.00 68.00 229 LEU A C 1
ATOM 1812 O O . LEU A 1 229 ? 12.961 -5.724 -40.092 1.00 68.00 229 LEU A O 1
ATOM 1816 N N . LEU A 1 230 ? 11.608 -5.038 -38.427 1.00 67.31 230 LEU A N 1
ATOM 1817 C CA . LEU A 1 230 ? 10.579 -6.043 -38.662 1.00 67.31 230 LEU A CA 1
ATOM 1818 C C . LEU A 1 230 ? 9.903 -5.692 -39.990 1.00 67.31 230 LEU A C 1
ATOM 1820 O O . LEU A 1 230 ? 9.432 -4.569 -40.158 1.00 67.31 230 LEU A O 1
ATOM 1824 N N . THR A 1 231 ? 9.916 -6.622 -40.941 1.00 74.06 231 THR A N 1
ATOM 1825 C CA . THR A 1 231 ? 9.324 -6.431 -42.268 1.00 74.06 231 THR A CA 1
ATOM 1826 C C . THR A 1 231 ? 7.809 -6.259 -42.180 1.00 74.06 231 THR A C 1
ATOM 1828 O O . THR A 1 231 ? 7.166 -6.79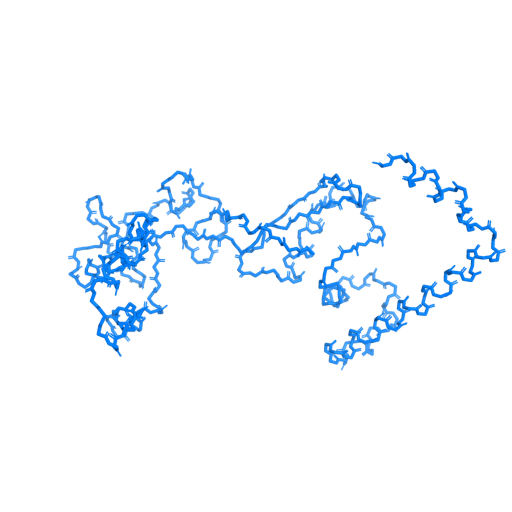7 -41.279 1.00 74.06 231 THR A O 1
ATOM 1831 N N . ASP A 1 232 ? 7.214 -5.566 -43.152 1.00 73.94 232 ASP A N 1
ATOM 1832 C CA . ASP A 1 232 ? 5.752 -5.409 -43.246 1.00 73.94 232 ASP A CA 1
ATOM 1833 C C . ASP A 1 232 ? 5.019 -6.759 -43.260 1.00 73.94 232 ASP A C 1
ATOM 1835 O O . ASP A 1 232 ? 3.912 -6.885 -42.738 1.00 73.94 232 ASP A O 1
ATOM 1839 N N . ASP A 1 233 ? 5.666 -7.798 -43.789 1.00 72.38 233 ASP A N 1
ATOM 1840 C CA . ASP A 1 233 ? 5.136 -9.160 -43.799 1.00 72.38 233 ASP A CA 1
ATOM 1841 C C . ASP A 1 233 ? 5.014 -9.768 -42.391 1.00 72.38 233 ASP A C 1
ATOM 1843 O O . ASP A 1 233 ? 4.073 -10.518 -42.138 1.00 72.38 233 ASP A O 1
ATOM 1847 N N . PHE A 1 234 ? 5.891 -9.402 -41.446 1.00 74.56 234 PHE A N 1
ATOM 1848 C CA . PHE A 1 234 ? 5.766 -9.811 -40.041 1.00 74.56 234 PHE A CA 1
ATOM 1849 C C . PHE A 1 234 ? 4.506 -9.209 -39.403 1.00 74.56 234 PHE A C 1
ATOM 1851 O O . PHE A 1 234 ? 3.742 -9.913 -38.744 1.00 74.56 234 PHE A O 1
ATOM 1858 N N . TRP A 1 235 ? 4.252 -7.916 -39.631 1.00 74.31 235 TRP A N 1
ATOM 1859 C CA . TRP A 1 235 ? 3.073 -7.235 -39.086 1.00 74.31 235 TRP A CA 1
ATOM 1860 C C . TRP A 1 235 ? 1.765 -7.723 -39.717 1.00 74.31 235 TRP A C 1
ATOM 1862 O O . TRP A 1 235 ? 0.761 -7.844 -39.011 1.00 74.31 235 TRP A O 1
ATOM 1872 N N . ARG A 1 236 ? 1.778 -8.073 -41.012 1.00 74.69 236 ARG A N 1
ATOM 1873 C CA . ARG A 1 236 ? 0.652 -8.754 -41.678 1.00 74.69 236 ARG A CA 1
ATOM 1874 C C . ARG A 1 236 ? 0.355 -10.108 -41.036 1.00 74.69 236 ARG A C 1
ATOM 1876 O O . ARG A 1 236 ? -0.778 -10.340 -40.637 1.00 74.69 236 ARG A O 1
ATOM 1883 N N . GLN A 1 237 ? 1.376 -10.939 -40.813 1.00 68.88 237 GLN A N 1
ATOM 1884 C CA . GLN A 1 237 ? 1.214 -12.230 -40.134 1.00 68.88 237 GLN A CA 1
ATOM 1885 C C . GLN A 1 237 ? 0.600 -12.097 -38.735 1.00 68.88 237 GLN A C 1
ATOM 1887 O O . GLN A 1 237 ? -0.321 -12.834 -38.397 1.00 68.88 237 GLN A O 1
ATOM 1892 N N . VAL A 1 238 ? 1.071 -11.149 -37.918 1.00 69.94 238 VAL A N 1
ATOM 1893 C CA . VAL A 1 238 ? 0.513 -10.918 -36.572 1.00 69.94 238 VAL A CA 1
ATOM 1894 C C . VAL A 1 238 ? -0.946 -10.455 -36.632 1.00 69.94 238 VAL A C 1
ATOM 1896 O O . VAL A 1 238 ? -1.747 -10.863 -35.793 1.00 69.94 238 VAL A O 1
ATOM 1899 N N . SER A 1 239 ? -1.300 -9.637 -37.626 1.00 69.19 239 SER A N 1
ATOM 1900 C CA . SER A 1 239 ? -2.672 -9.151 -37.821 1.00 69.19 239 SER A CA 1
ATOM 1901 C C . SER A 1 239 ? -3.628 -10.265 -38.256 1.00 69.19 239 SER A C 1
ATOM 1903 O O . SER A 1 239 ? -4.778 -10.259 -37.835 1.00 69.19 239 SER A O 1
ATOM 1905 N N . ASP A 1 240 ? -3.142 -11.236 -39.033 1.00 72.19 240 ASP A N 1
ATOM 1906 C CA . ASP A 1 240 ? -3.931 -12.373 -39.528 1.00 72.19 240 ASP A CA 1
ATOM 1907 C C . ASP A 1 240 ? -4.094 -13.505 -38.490 1.00 72.19 240 ASP A C 1
ATOM 1909 O O . ASP A 1 240 ? -4.867 -14.438 -38.704 1.00 72.19 240 ASP A O 1
ATOM 1913 N N . THR A 1 241 ? -3.360 -13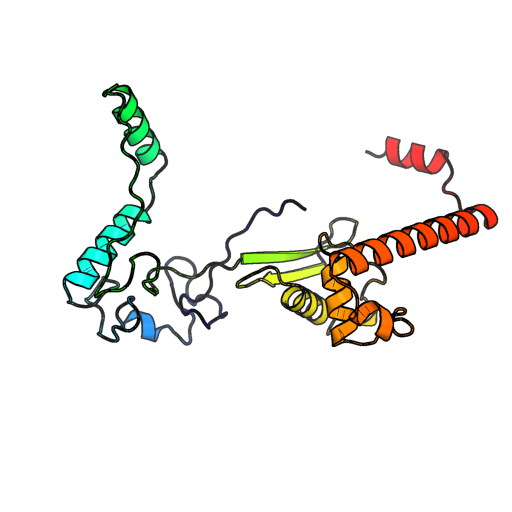.453 -37.369 1.00 59.84 241 THR A N 1
ATOM 1914 C CA . THR A 1 241 ? -3.364 -14.501 -36.324 1.00 59.84 241 THR A CA 1
ATOM 1915 C C . THR A 1 241 ? -4.257 -14.156 -35.113 1.00 59.84 241 THR A C 1
ATOM 1917 O O . THR A 1 241 ? -4.354 -14.957 -34.182 1.00 59.84 241 THR A O 1
ATOM 1920 N N . ASN A 1 242 ? -4.921 -12.994 -35.113 1.00 44.16 242 ASN A N 1
ATOM 1921 C CA . ASN A 1 242 ? -5.931 -12.583 -34.119 1.00 44.16 242 ASN A CA 1
ATOM 1922 C C . ASN A 1 242 ? -7.341 -12.606 -34.717 1.00 44.16 242 ASN A C 1
ATOM 1924 O O . ASN A 1 242 ? -8.290 -12.827 -33.931 1.00 44.16 242 ASN A O 1
#

Organism: NCBI:txid2862362

Sequence (242 aa):
MDGKKIPHCICAVSICNQPLANYKNGRFCSSHLGMREICGIIPCGQPVQEGRLTCGRQSHKDWHAKYLDRFSRLSFPGVQRVLRRQNDTATASGPTLHLALSDLEGTPGDQVAHTFRARTIYCLQTVQWACGCPIGWGKCYNSESSSQVLGILDKIWEEHPNSKPSILAYDDACNLLRHIQHTTRALWLTGYEAQLRQMSDTNYDSVVHVLMLLYKESVEERVEKKQRLLTDDFWRQVSDTN

Mean predicted aligned error: 13.01 Å

Foldseek 3Di:
DPDPFPWAFAALDPPGRHHFPDPPDTRHHPVCPVCQQAAFWPPPRHGPDPPDNHHPDPLSVVLVVVVCVLPVDPDVVNVVVVVVVCVVDPDPPDPPPPVFRDAGPNHGSVRTHGRPHTATFPHKAWDADPVRHTQFIDTHRDDPDLVRVVVRLCVSCVVPVVPRDPDDDDPPVQNNVVVCCVPPCPDPCVVVSVVLVPDDSVRSVVVVVVVVVVVVVVVVVVCVVVVVDDDPVNVVVVVVVD

Solvent-accessible surface area (backbone atoms only — not comparable to full-atom values): 14632 Å² total; per-residue (Å²): 135,88,74,79,72,64,79,50,65,24,15,25,51,92,90,45,85,46,59,40,66,36,85,91,84,47,34,29,16,74,92,47,48,71,57,67,51,27,21,29,47,63,89,64,75,41,55,33,41,90,99,46,63,32,32,88,51,63,72,52,45,54,50,50,51,54,47,42,70,70,68,72,56,77,42,74,71,48,50,51,50,52,56,51,53,50,68,76,53,85,57,102,67,76,79,75,77,76,84,66,56,70,64,53,96,89,37,54,34,88,70,62,49,61,40,87,50,44,34,59,38,55,37,67,49,75,42,56,46,96,86,67,52,78,76,45,70,38,77,21,56,87,48,93,42,56,68,56,52,49,55,40,52,52,61,70,29,63,92,41,63,90,75,54,72,95,72,84,90,58,95,64,42,59,63,35,49,52,51,47,54,76,72,64,66,80,53,95,58,51,90,48,40,77,64,59,70,72,45,53,72,70,54,43,44,52,50,53,51,52,51,51,50,55,48,48,53,57,48,51,55,54,34,58,77,64,68,64,64,82,50,72,67,57,57,50,52,59,63,76,72,113

Radius of gyration: 26.74 Å; Cα contacts (8 Å, |Δi|>4): 242; chains: 1; bounding box: 71×37×73 Å